Protein AF-S3ZBL4-F1 (afdb_monomer)

Nearest PDB structures (foldseek):
  2r9l-assembly1_A  TM=3.918E-01  e=2.708E-01  Mycobacterium tuberculosis H37Rv
  6tzn-assembly1_A  TM=5.332E-01  e=9.057E+00  Schizosaccharomyces pombe 972h-
  6csx-assembly1_B  TM=4.188E-01  e=4.179E+00  Escherichia coli K-12

Secondary structure (DSSP, 8-state):
-----------SSHHHHHHHHHHHHHHHTT----GGGG-------S----S-------S-----------PPPPPPPP---------S--GGGGS------TTSPPPEEEEE---S-HHHHHHHHHHHHHHTTT-SPPPTT-EEEEETTEEEEEES--HHHHHHHHHHHHHHTTTS-EEEEEEETTEEEEEEEETTEEEEEE-HHHHHTTS-HHHHHHHHTSS-GGG-SS-B-GGGS-HHHHHHHHHHTT--

Sequence (252 aa):
MTATPSNGENGESDRDKAKIDAEFEAMMRGIDIDDSILGSGDEPPTGYAVPGSLRKPTGPNTPGSAGSLTGPTPATPGGSGDDVEVPDDLSTLHDSAPAEDPAAPTPIAIVATPLASAKALAGVVRLALAAEDDRTPFPEGAVTAQAETGAILTGHVDEEEAHTLARLVSLGLQRQGVVMFWRRGDRMIAFRYRAGRNEGETSPALVLGALAGEVEDLLLGVDALEDLEETYDPSSISRLEAVKWIAGGRRK

Radius of gyration: 30.9 Å; Cα contacts (8 Å, |Δi|>4): 314; chains: 1; bounding box: 130×56×72 Å

Mean predicted aligned error: 18.53 Å

Foldseek 3Di:
DDDDDDDDDDDPDPVVVVVVVVVVVVVVVPDPPPPVVVDDPDPPPPDPDDPDDDDDDDDDDDPDDDDDDDDDDDDDDDDDDDPPPDPPDPVCVVVCPDDDPVPWDQKKKKKDDQAQDLLLLLLLLLVLCVVVVVPQDQDPQFKWFAFPRHIMTMGRDDPVNQLSSLLSSQLSVQPTKIKMWMDTRPDIWIFIDHNSDTPDTDDPVVVVVVGGVVVVCPRVVVDDPVNTPPIDHSVPDDNVSSVVSNVVSVPD

Solvent-accessible surface area (backbone atoms only — not comparable to full-atom values): 15679 Å² total; per-residue (Å²): 141,84,84,87,87,90,85,86,82,89,86,86,67,65,71,62,50,58,49,52,53,52,53,52,54,60,61,59,71,74,65,82,72,65,76,74,78,80,70,73,94,73,77,79,80,91,69,86,79,74,93,75,77,79,81,76,88,84,76,89,80,72,85,75,89,76,77,94,74,91,69,86,78,82,81,79,79,90,77,84,89,74,91,76,82,74,73,89,71,65,75,63,70,80,70,60,74,70,80,82,54,92,83,54,57,76,33,35,23,40,30,47,35,80,43,90,36,14,62,32,49,20,15,35,36,34,50,31,46,61,71,51,73,71,72,64,84,75,67,74,81,40,30,13,26,62,49,88,65,18,14,31,41,36,28,68,37,56,74,68,52,36,52,48,53,32,27,36,46,9,47,48,36,54,92,44,70,31,38,30,36,41,32,49,65,93,49,72,47,24,36,35,24,42,51,46,37,80,75,46,78,47,64,48,73,72,52,52,78,74,50,34,67,68,62,54,32,45,71,74,59,77,42,56,83,85,73,55,60,79,64,36,54,28,84,81,54,52,74,70,54,21,53,50,38,43,60,56,68,71,74,120

Structure (mmCIF, N/CA/C/O backbone):
data_AF-S3ZBL4-F1
#
_entry.id   AF-S3ZBL4-F1
#
loop_
_atom_site.group_PDB
_atom_site.id
_atom_site.type_symbol
_atom_site.label_atom_id
_atom_site.label_alt_id
_atom_site.label_comp_id
_atom_site.label_asym_id
_atom_site.label_entity_id
_atom_site.label_seq_id
_atom_site.pdbx_PDB_ins_code
_atom_site.Cartn_x
_atom_site.Cartn_y
_atom_site.Cartn_z
_atom_site.occupancy
_atom_site.B_iso_or_equiv
_atom_site.auth_seq_id
_atom_site.auth_comp_id
_atom_site.auth_asym_id
_atom_site.auth_atom_id
_atom_site.pdbx_PDB_model_num
ATOM 1 N N . MET A 1 1 ? -74.124 17.678 -2.228 1.00 40.91 1 MET A N 1
ATOM 2 C CA . MET A 1 1 ? -73.139 17.006 -1.355 1.00 40.91 1 MET A CA 1
ATOM 3 C C . MET A 1 1 ? -71.773 17.216 -1.990 1.00 40.91 1 MET A C 1
ATOM 5 O O . MET A 1 1 ? -71.671 16.885 -3.158 1.00 40.91 1 MET A O 1
ATOM 9 N N . THR A 1 2 ? -70.710 17.764 -1.408 1.00 35.50 2 THR A N 1
ATOM 10 C CA . THR A 1 2 ? -70.428 18.632 -0.242 1.00 35.50 2 THR A CA 1
ATOM 11 C C . THR A 1 2 ? -68.943 19.037 -0.408 1.00 35.50 2 THR A C 1
ATOM 13 O O . THR A 1 2 ? -68.214 18.356 -1.125 1.00 35.50 2 THR A O 1
ATOM 16 N N . ALA A 1 3 ? -68.504 20.141 0.196 1.00 38.50 3 ALA A N 1
ATOM 17 C CA . ALA A 1 3 ? -67.206 20.783 -0.041 1.00 38.50 3 ALA A CA 1
ATOM 18 C C . ALA A 1 3 ? -66.094 20.397 0.977 1.00 38.50 3 ALA A C 1
ATOM 20 O O . ALA A 1 3 ? -66.405 20.237 2.152 1.00 38.50 3 ALA A O 1
ATOM 21 N N . THR A 1 4 ? -64.832 20.370 0.499 1.00 41.25 4 THR A N 1
ATOM 22 C CA . THR A 1 4 ? -63.534 20.718 1.167 1.00 41.25 4 THR A CA 1
ATOM 23 C C . THR A 1 4 ? -63.004 19.838 2.357 1.00 41.25 4 THR A C 1
ATOM 25 O O . THR A 1 4 ? -63.699 18.913 2.755 1.00 41.25 4 THR A O 1
ATOM 28 N N . PRO A 1 5 ? -61.763 20.040 2.900 1.00 64.69 5 PRO A N 1
ATOM 29 C CA . PRO A 1 5 ? -60.500 19.302 2.632 1.00 64.69 5 PRO A CA 1
ATOM 30 C C . PRO A 1 5 ? -59.780 18.815 3.937 1.00 64.69 5 PRO A C 1
ATOM 32 O O . PRO A 1 5 ? -60.454 18.537 4.921 1.00 64.69 5 PRO A O 1
ATOM 35 N N . SER A 1 6 ? -58.425 18.868 3.969 1.00 40.19 6 SER A N 1
ATOM 36 C CA . SER A 1 6 ? -57.515 18.926 5.149 1.00 40.19 6 SER A CA 1
ATOM 37 C C . SER A 1 6 ? -57.146 17.570 5.770 1.00 40.19 6 SER A C 1
ATOM 39 O O . SER A 1 6 ? -57.967 16.669 5.796 1.00 40.19 6 SER A O 1
ATOM 41 N N . ASN A 1 7 ? -55.982 17.317 6.369 1.00 42.75 7 ASN A N 1
ATOM 42 C CA . ASN A 1 7 ? -54.660 17.939 6.543 1.00 42.75 7 ASN A CA 1
ATOM 43 C C . ASN A 1 7 ? -53.915 16.881 7.395 1.00 42.75 7 ASN A C 1
ATOM 45 O O . ASN A 1 7 ? -54.540 16.269 8.263 1.00 42.75 7 ASN A O 1
ATOM 49 N N . GLY A 1 8 ? -52.637 16.611 7.144 1.00 36.84 8 GLY A N 1
ATOM 50 C CA . GLY A 1 8 ? -51.873 15.599 7.883 1.00 36.84 8 GLY A CA 1
ATOM 51 C C . GLY A 1 8 ? -50.475 16.112 8.164 1.00 36.84 8 GLY A C 1
ATOM 52 O O . GLY A 1 8 ? -49.573 15.916 7.359 1.00 36.84 8 GLY A O 1
ATOM 53 N N . GLU A 1 9 ? -50.357 16.846 9.266 1.00 44.31 9 GLU A N 1
ATOM 54 C CA . GLU A 1 9 ? -49.178 17.575 9.720 1.00 44.31 9 GLU A CA 1
ATOM 55 C C . GLU A 1 9 ? -47.999 16.671 10.110 1.00 44.31 9 GLU A C 1
ATOM 57 O O . GLU A 1 9 ? -48.146 15.657 10.792 1.00 44.31 9 GLU A O 1
ATOM 62 N N . ASN A 1 10 ? -46.812 17.131 9.708 1.00 53.44 10 ASN A N 1
ATOM 63 C CA . ASN A 1 10 ? -45.502 16.744 10.218 1.00 53.44 10 ASN A CA 1
ATOM 64 C C . ASN A 1 10 ? -45.346 17.221 11.671 1.00 53.44 10 ASN A C 1
ATOM 66 O O . ASN A 1 10 ? -45.506 18.411 11.935 1.00 53.44 10 ASN A O 1
ATOM 70 N N . GLY A 1 11 ? -44.989 16.325 12.594 1.00 49.94 11 GLY A N 1
ATOM 71 C CA . GLY A 1 11 ? -44.881 16.652 14.023 1.00 49.94 11 GLY A CA 1
ATOM 72 C C . GLY A 1 11 ? -43.643 16.121 14.751 1.00 49.94 11 GLY A C 1
ATOM 73 O O . GLY A 1 11 ? -43.639 16.146 15.978 1.00 49.94 11 GLY A O 1
ATOM 74 N N . GLU A 1 12 ? -42.609 15.634 14.053 1.00 49.47 12 GLU A N 1
ATOM 75 C CA . GLU A 1 12 ? -41.570 14.810 14.706 1.00 49.47 12 GLU A CA 1
ATOM 76 C C . GLU A 1 12 ? -40.102 15.181 14.403 1.00 49.47 12 GLU A C 1
ATOM 78 O O . GLU A 1 12 ? -39.226 14.363 14.636 1.00 49.47 12 GLU A O 1
ATOM 83 N N . SER A 1 13 ? -39.772 16.401 13.940 1.00 58.88 13 SER A N 1
ATOM 84 C CA . SER A 1 13 ? -38.353 16.781 13.704 1.00 58.88 13 SER A CA 1
ATOM 85 C C . SER A 1 13 ? -37.786 17.927 14.552 1.00 58.88 13 SER A C 1
ATOM 87 O O . SER A 1 13 ? -36.572 18.116 14.560 1.00 58.88 13 SER A O 1
ATOM 89 N N . ASP A 1 14 ? -38.606 18.696 15.274 1.00 58.78 14 ASP A N 1
ATOM 90 C CA . ASP A 1 14 ? -38.115 19.923 15.934 1.00 58.78 14 ASP A CA 1
ATOM 91 C C . ASP A 1 14 ? -37.589 19.712 17.362 1.00 58.78 14 ASP A C 1
ATOM 93 O O . ASP A 1 14 ? -36.702 20.443 17.806 1.00 58.78 14 ASP A O 1
ATOM 97 N N . ARG A 1 15 ? -38.071 18.694 18.092 1.00 56.44 15 ARG A N 1
ATOM 98 C CA . ARG A 1 15 ? -37.595 18.428 19.467 1.00 56.44 15 ARG A CA 1
ATOM 99 C C . ARG A 1 15 ? -36.175 17.872 19.505 1.00 56.44 15 ARG A C 1
ATOM 101 O O . ARG A 1 15 ? -35.420 18.217 20.411 1.00 56.44 15 ARG A O 1
ATOM 108 N N . ASP A 1 16 ? -35.808 17.061 18.520 1.00 63.72 16 ASP A N 1
ATOM 109 C CA . ASP A 1 16 ? -34.488 16.432 18.472 1.00 63.72 16 ASP A CA 1
ATOM 110 C C . ASP A 1 16 ? -33.413 17.419 18.020 1.00 63.72 16 ASP A C 1
ATOM 112 O O . ASP A 1 16 ? -32.312 17.430 18.569 1.00 63.72 16 ASP A O 1
ATOM 116 N N . LYS A 1 17 ? -33.758 18.331 17.103 1.00 65.06 17 LYS A N 1
ATOM 117 C CA . LYS A 1 17 ? -32.852 19.394 16.663 1.00 65.06 17 LYS A CA 1
ATOM 118 C C . LYS A 1 17 ? -32.538 20.378 17.791 1.00 65.06 17 LYS A C 1
ATOM 120 O O . LYS A 1 17 ? -31.373 20.662 18.042 1.00 65.06 17 LYS A O 1
ATOM 125 N N . ALA A 1 18 ? -33.555 20.803 18.545 1.00 68.38 18 ALA A N 1
ATOM 126 C CA . ALA A 1 18 ? -33.363 21.691 19.692 1.00 68.38 18 ALA A CA 1
ATOM 127 C C . ALA A 1 18 ? -32.506 21.056 20.804 1.00 68.38 18 ALA A C 1
ATOM 129 O O . ALA A 1 18 ? -31.775 21.756 21.502 1.00 68.38 18 ALA A O 1
ATOM 130 N N . LYS A 1 19 ? -32.572 19.728 20.964 1.00 73.38 19 LYS A N 1
ATOM 131 C CA . LYS A 1 19 ? -31.746 18.999 21.931 1.00 73.38 19 LYS A CA 1
ATOM 132 C C . LYS A 1 19 ? -30.283 18.895 21.482 1.00 73.38 19 LYS A C 1
ATOM 134 O O . LYS A 1 19 ? -29.394 19.081 22.307 1.00 73.38 19 LYS A O 1
ATOM 139 N N . ILE A 1 20 ? -30.041 18.645 20.194 1.00 68.12 20 ILE A N 1
ATOM 140 C CA . ILE A 1 20 ? -28.688 18.585 19.616 1.00 68.12 20 ILE A CA 1
ATOM 141 C C . ILE A 1 20 ? -28.017 19.964 19.657 1.00 68.12 20 ILE A C 1
ATOM 143 O O . ILE A 1 20 ? -26.855 20.063 20.049 1.00 68.12 20 ILE A O 1
ATOM 147 N N . ASP A 1 21 ? -28.754 21.028 19.330 1.00 73.25 21 ASP A N 1
ATOM 148 C CA . ASP A 1 21 ? -28.229 22.397 19.362 1.00 73.25 21 ASP A CA 1
ATOM 149 C C . ASP A 1 21 ? -27.865 22.822 20.799 1.00 73.25 21 ASP A C 1
ATOM 151 O O . ASP A 1 21 ? -26.802 23.400 21.022 1.00 73.25 21 ASP A O 1
ATOM 155 N N . ALA A 1 22 ? -28.677 22.445 21.797 1.00 74.19 22 ALA A N 1
ATOM 156 C CA . ALA A 1 22 ? -28.386 22.716 23.207 1.00 74.19 22 ALA A CA 1
ATOM 157 C C . ALA A 1 22 ? -27.170 21.930 23.743 1.00 74.19 22 ALA A C 1
ATOM 159 O O . ALA A 1 22 ? -26.398 22.460 24.545 1.00 74.19 22 ALA A O 1
ATOM 160 N N . GLU A 1 23 ? -26.972 20.678 23.308 1.00 72.12 23 GLU A N 1
ATOM 161 C CA . GLU A 1 23 ? -25.790 19.880 23.674 1.00 72.12 23 GLU A CA 1
ATOM 162 C C . GLU A 1 23 ? -24.509 20.427 23.022 1.00 72.12 23 GLU A C 1
ATOM 164 O O . GLU A 1 23 ? -23.464 20.490 23.675 1.00 72.12 23 GLU A O 1
ATOM 169 N N . PHE A 1 24 ? -24.585 20.895 21.772 1.00 63.16 24 PHE A N 1
ATOM 170 C CA . PHE A 1 24 ? -23.454 21.519 21.083 1.00 63.16 24 PHE A CA 1
ATOM 171 C C . PHE A 1 24 ? -23.072 22.872 21.705 1.00 63.16 24 PHE A C 1
ATOM 173 O O . PHE A 1 24 ? -21.890 23.154 21.918 1.00 63.16 24 PHE A O 1
ATOM 180 N N . GLU A 1 25 ? -24.060 23.687 22.083 1.00 70.44 25 GLU A N 1
ATOM 181 C CA . GLU A 1 25 ? -23.836 24.966 22.764 1.00 70.44 25 GLU A CA 1
ATOM 182 C C . GLU A 1 25 ? -23.217 24.773 24.162 1.00 70.44 25 GLU A C 1
ATOM 184 O O . GLU A 1 25 ? -22.316 25.518 24.556 1.00 70.44 25 GLU A O 1
ATOM 189 N N . ALA A 1 26 ? -23.616 23.725 24.893 1.00 71.62 26 ALA A N 1
ATOM 190 C CA . ALA A 1 26 ? -22.994 23.359 26.166 1.00 71.62 26 ALA A CA 1
ATOM 191 C C . ALA A 1 26 ? -21.533 22.897 26.001 1.00 71.62 26 ALA A C 1
ATOM 193 O O . ALA A 1 26 ? -20.703 23.174 26.868 1.00 71.62 26 ALA A O 1
ATOM 194 N N . MET A 1 27 ? -21.204 22.239 24.884 1.00 66.62 27 MET A N 1
ATOM 195 C CA . MET A 1 27 ? -19.846 21.776 24.583 1.00 66.62 27 MET A CA 1
ATOM 196 C C . MET A 1 27 ? -18.894 22.928 24.220 1.00 66.62 27 MET A C 1
ATOM 198 O O . MET A 1 27 ? -17.723 22.896 24.595 1.00 66.62 27 MET A O 1
ATOM 202 N N . MET A 1 28 ? -19.394 23.975 23.556 1.00 69.19 28 MET A N 1
ATOM 203 C CA . MET A 1 28 ? -18.599 25.152 23.164 1.00 69.19 28 MET A CA 1
ATOM 204 C C . MET A 1 28 ? -18.375 26.153 24.308 1.00 69.19 28 MET A C 1
ATOM 206 O O . MET A 1 28 ? -17.462 26.970 24.239 1.00 69.19 28 MET A O 1
ATOM 210 N N . ARG A 1 29 ? -19.158 26.081 25.391 1.00 67.06 29 ARG A N 1
ATOM 211 C CA . ARG A 1 29 ? -19.061 27.010 26.534 1.00 67.06 29 ARG A CA 1
ATOM 212 C C . ARG A 1 29 ? -17.890 26.727 27.488 1.00 67.06 29 ARG A C 1
ATOM 214 O O . ARG A 1 29 ? -17.645 27.522 28.388 1.00 67.06 29 ARG A O 1
ATOM 221 N N . GLY A 1 30 ? -17.199 25.596 27.326 1.00 52.03 30 GLY A N 1
ATOM 222 C CA . GLY A 1 30 ? -16.065 25.184 28.167 1.00 52.03 30 GLY A CA 1
ATOM 223 C C . GLY A 1 30 ? -14.684 25.416 27.549 1.00 52.03 30 GLY A C 1
ATOM 224 O O . GLY A 1 30 ? -13.681 25.077 28.173 1.00 52.03 30 GLY A O 1
ATOM 225 N N . ILE A 1 31 ? -14.623 25.954 26.329 1.00 53.50 31 ILE A N 1
ATOM 226 C CA . ILE A 1 31 ? -13.377 26.233 25.617 1.00 53.50 31 ILE A CA 1
ATOM 227 C C . ILE A 1 31 ? -13.131 27.745 25.703 1.00 53.50 31 ILE A C 1
ATOM 229 O O . ILE A 1 31 ? -13.430 28.492 24.777 1.00 53.50 31 ILE A O 1
ATOM 233 N N . ASP A 1 32 ? -12.614 28.202 26.846 1.00 52.94 32 ASP A N 1
ATOM 234 C CA . ASP A 1 32 ? -11.945 29.506 26.936 1.00 52.94 32 ASP A CA 1
ATOM 235 C C . ASP A 1 32 ? -10.604 29.364 26.195 1.00 52.94 32 ASP A C 1
ATOM 237 O O . ASP A 1 32 ? -9.583 28.981 26.771 1.00 52.94 32 ASP A O 1
ATOM 241 N N . ILE A 1 33 ? -10.617 29.570 24.874 1.00 53.97 33 ILE A N 1
ATOM 242 C CA . ILE A 1 33 ? -9.378 29.835 24.140 1.00 53.97 33 ILE A CA 1
ATOM 243 C C . ILE A 1 33 ? -9.029 31.283 24.441 1.00 53.97 33 ILE A C 1
ATOM 245 O O . ILE A 1 33 ? -9.692 32.210 23.983 1.00 53.97 33 ILE A O 1
ATOM 249 N N . ASP A 1 34 ? -8.000 31.444 25.264 1.00 46.09 34 ASP A N 1
ATOM 250 C CA . ASP A 1 34 ? -7.393 32.725 25.576 1.00 46.09 34 ASP A CA 1
ATOM 251 C C . ASP A 1 34 ? -6.941 33.392 24.263 1.00 46.09 34 ASP A C 1
ATOM 253 O O . ASP A 1 34 ? -6.016 32.931 23.586 1.00 46.09 34 ASP A O 1
ATOM 257 N N . ASP A 1 35 ? -7.630 34.469 23.883 1.00 52.25 35 ASP A N 1
ATOM 258 C CA . ASP A 1 35 ? -7.412 35.223 22.638 1.00 52.25 35 ASP A CA 1
ATOM 259 C C . ASP A 1 35 ? -6.027 35.917 22.614 1.00 52.25 35 ASP A C 1
ATOM 261 O O . ASP A 1 35 ? -5.608 36.507 21.620 1.00 52.25 35 ASP A O 1
ATOM 265 N N . SER A 1 36 ? -5.262 35.807 23.708 1.00 50.06 36 SER A N 1
ATOM 266 C CA . SER A 1 36 ? -3.861 36.222 23.795 1.00 50.06 36 SER A CA 1
ATOM 267 C C . SER A 1 36 ? -2.877 35.292 23.069 1.00 50.06 36 SER A C 1
ATOM 269 O O . SER A 1 36 ? -1.741 35.697 22.821 1.00 50.06 36 SER A O 1
ATOM 271 N N . ILE A 1 37 ? -3.286 34.082 22.664 1.00 52.59 37 ILE A N 1
ATOM 272 C CA . ILE A 1 37 ? -2.410 33.124 21.955 1.00 52.59 37 ILE A CA 1
ATOM 273 C C . ILE A 1 37 ? -2.345 33.416 20.440 1.00 52.59 37 ILE A C 1
ATOM 275 O O . ILE A 1 37 ? -1.432 32.961 19.753 1.00 52.59 37 ILE A O 1
ATOM 279 N N . LEU A 1 38 ? -3.264 34.228 19.902 1.00 54.53 38 LEU A N 1
ATOM 280 C CA . LEU A 1 38 ? -3.314 34.577 18.473 1.00 54.53 38 LEU A CA 1
ATOM 281 C C . LEU A 1 38 ? -2.596 35.897 18.126 1.00 54.53 38 LEU A C 1
ATOM 283 O O . LEU A 1 38 ? -2.657 36.357 16.986 1.00 54.53 38 LEU A O 1
ATOM 287 N N . GLY A 1 39 ? -1.878 36.496 19.082 1.00 48.25 39 GLY A N 1
ATOM 288 C CA . GLY A 1 39 ? -1.216 37.791 18.929 1.00 48.25 39 GLY A CA 1
ATOM 289 C C . GLY A 1 39 ? 0.301 37.749 19.094 1.00 48.25 39 GLY A C 1
ATOM 290 O O . GLY A 1 39 ? 0.813 38.204 20.109 1.00 48.25 39 GLY A O 1
ATOM 291 N N . SER A 1 40 ? 1.034 37.251 18.097 1.00 45.53 40 SER A N 1
ATOM 292 C CA . SER A 1 40 ? 2.358 37.766 17.685 1.00 45.53 40 SER A CA 1
ATOM 293 C C . SER A 1 40 ? 2.877 36.939 16.510 1.00 45.53 40 SER A C 1
ATOM 295 O O . SER A 1 40 ? 3.219 35.769 16.647 1.00 45.53 40 SER A O 1
ATOM 297 N N . GLY A 1 41 ? 2.920 37.557 15.330 1.00 53.31 41 GLY A N 1
ATOM 298 C CA . GLY A 1 41 ? 3.666 37.030 14.195 1.00 53.31 41 GLY A CA 1
ATOM 299 C C . GLY A 1 41 ? 5.157 37.162 14.468 1.00 53.31 41 GLY A C 1
ATOM 300 O O . GLY A 1 41 ? 5.764 38.136 14.035 1.00 53.31 41 GLY A O 1
ATOM 301 N N . ASP A 1 42 ? 5.717 36.202 15.199 1.00 45.47 42 ASP A N 1
ATOM 302 C CA . ASP A 1 42 ? 7.154 35.972 15.204 1.00 45.47 42 ASP A CA 1
ATOM 303 C C . ASP A 1 42 ? 7.474 35.012 14.054 1.00 45.47 42 ASP A C 1
ATOM 305 O O . ASP A 1 42 ? 6.998 33.876 13.979 1.00 45.47 42 ASP A O 1
ATOM 309 N N . GLU A 1 43 ? 8.230 35.540 13.101 1.00 53.69 43 GLU A N 1
ATOM 310 C CA . GLU A 1 43 ? 8.820 34.817 11.985 1.00 53.69 43 GLU A CA 1
ATOM 311 C C . GLU A 1 43 ? 9.579 33.588 12.522 1.00 53.69 43 GLU A C 1
ATOM 313 O O . GLU A 1 43 ? 10.337 33.711 13.490 1.00 53.69 43 GLU A O 1
ATOM 318 N N . PRO A 1 44 ? 9.389 32.379 11.959 1.00 49.81 44 PRO A N 1
ATOM 319 C CA . PRO A 1 44 ? 10.088 31.209 12.464 1.00 49.81 44 PRO A CA 1
ATOM 320 C C . PRO A 1 44 ? 11.602 31.420 12.305 1.00 49.81 44 PRO A C 1
ATOM 322 O O . PRO A 1 44 ? 12.047 31.809 11.221 1.00 49.81 44 PRO A O 1
ATOM 325 N N . PRO A 1 45 ? 12.427 31.141 13.332 1.00 44.41 45 PRO A N 1
ATOM 326 C CA . PRO A 1 45 ? 13.868 31.282 13.210 1.00 44.41 45 PRO A CA 1
ATOM 327 C C . PRO A 1 45 ? 14.383 30.356 12.104 1.00 44.41 45 PRO A C 1
ATOM 329 O O . PRO A 1 45 ? 14.361 29.128 12.216 1.00 44.41 45 PRO A O 1
ATOM 332 N N . THR A 1 46 ? 14.885 30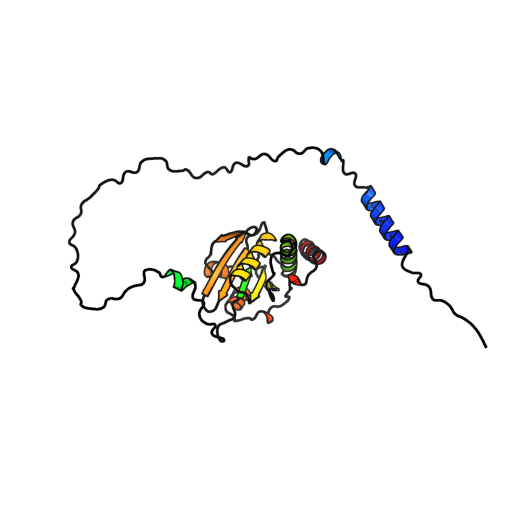.952 11.024 1.00 55.97 46 THR A N 1
ATOM 333 C CA . THR A 1 46 ? 15.670 30.263 10.001 1.00 55.97 46 THR A CA 1
ATOM 334 C C . THR A 1 46 ? 16.969 29.782 10.641 1.00 55.97 46 THR A C 1
ATOM 336 O O . THR A 1 46 ? 17.938 30.536 10.740 1.00 55.97 46 THR A O 1
ATOM 339 N N . GLY A 1 47 ? 16.997 28.551 11.153 1.00 42.97 47 GLY A N 1
ATOM 340 C CA . GLY A 1 47 ? 18.169 28.122 11.911 1.00 42.97 47 GLY A CA 1
ATOM 341 C C . GLY A 1 47 ? 18.141 26.727 12.514 1.00 42.97 47 GLY A C 1
ATOM 342 O O . GLY A 1 47 ? 18.663 26.553 13.609 1.00 42.97 47 GLY A O 1
ATOM 343 N N . TYR A 1 48 ? 17.610 25.713 11.826 1.00 41.25 48 TYR A N 1
ATOM 344 C CA . TYR A 1 48 ? 18.009 24.337 12.143 1.00 41.25 48 TYR A CA 1
ATOM 345 C C . TYR A 1 48 ? 19.320 24.019 11.422 1.00 41.25 48 TYR A C 1
ATOM 347 O O . TYR A 1 48 ? 19.346 23.579 10.274 1.00 41.25 48 TYR A O 1
ATOM 355 N N . ALA A 1 49 ? 20.429 24.282 12.112 1.00 39.38 49 ALA A N 1
ATOM 356 C CA . ALA A 1 49 ? 21.744 23.810 11.715 1.00 39.38 49 ALA A CA 1
ATOM 357 C C . ALA A 1 49 ? 21.794 22.280 11.845 1.00 39.38 49 ALA A C 1
ATOM 359 O O . ALA A 1 49 ? 21.700 21.731 12.941 1.00 39.38 49 ALA A O 1
ATOM 360 N N . VAL A 1 50 ? 21.963 21.596 10.715 1.00 44.69 50 VAL A N 1
ATOM 361 C CA . VAL A 1 50 ? 22.324 20.177 10.661 1.00 44.69 50 VAL A CA 1
ATOM 362 C C . VAL A 1 50 ? 23.800 20.055 11.065 1.00 44.69 50 VAL A C 1
ATOM 364 O O . VAL A 1 50 ? 24.658 20.606 10.369 1.00 44.69 50 VAL A O 1
ATOM 367 N N . PRO A 1 51 ? 24.161 19.346 12.150 1.00 40.81 51 PRO A N 1
ATOM 368 C CA . PRO A 1 51 ? 25.556 19.038 12.421 1.00 40.81 51 PRO A CA 1
ATOM 369 C C . PRO A 1 51 ? 25.980 17.890 11.500 1.00 40.81 51 PRO A C 1
ATOM 371 O O . PRO A 1 51 ? 25.747 16.720 11.788 1.00 40.81 51 PRO A O 1
ATOM 374 N N . GLY A 1 52 ? 26.578 18.234 10.359 1.00 42.00 52 GLY A N 1
ATOM 375 C CA . GLY A 1 52 ? 27.099 17.236 9.425 1.00 42.00 52 GLY A CA 1
ATOM 376 C C . GLY A 1 52 ? 27.338 17.746 8.010 1.00 42.00 52 GLY A C 1
ATOM 377 O O . GLY A 1 52 ? 26.999 17.052 7.058 1.00 42.00 52 GLY A O 1
ATOM 378 N N . SER A 1 53 ? 27.900 18.946 7.839 1.00 39.69 53 SER A N 1
ATOM 379 C CA . SER A 1 53 ? 28.344 19.373 6.509 1.00 39.69 53 SER A CA 1
ATOM 380 C C . SER A 1 53 ? 29.485 18.488 6.022 1.00 39.69 53 SER A C 1
ATOM 382 O O . SER A 1 53 ? 30.545 18.403 6.651 1.00 39.69 53 SER A O 1
ATOM 384 N N . LEU A 1 54 ? 29.256 17.881 4.854 1.00 44.91 54 LEU A N 1
ATOM 385 C CA . LEU A 1 54 ? 30.288 17.377 3.964 1.00 44.91 54 LEU A CA 1
ATOM 386 C C . LEU A 1 54 ? 31.448 18.374 3.914 1.00 44.91 54 LEU A C 1
ATOM 388 O O . LEU A 1 54 ? 31.289 19.542 3.550 1.00 44.91 54 LEU A O 1
ATOM 392 N N . ARG A 1 55 ? 32.640 17.889 4.249 1.00 41.41 55 ARG A N 1
ATOM 393 C CA . ARG A 1 55 ? 33.875 18.594 3.934 1.00 41.41 55 ARG A CA 1
ATOM 394 C C . ARG A 1 55 ? 33.981 18.696 2.415 1.00 41.41 55 ARG A C 1
ATOM 396 O O . ARG A 1 55 ? 34.095 17.683 1.733 1.00 41.41 55 ARG A O 1
ATOM 403 N N . LYS A 1 56 ? 33.995 19.922 1.900 1.00 44.81 56 LYS A N 1
ATOM 404 C CA . LYS A 1 56 ? 34.544 20.234 0.579 1.00 44.81 56 LYS A CA 1
ATOM 405 C C . LYS A 1 56 ? 36.059 19.992 0.653 1.00 44.81 56 LYS A C 1
ATOM 407 O O . LYS A 1 56 ? 36.704 20.632 1.487 1.00 44.81 56 LYS A O 1
ATOM 412 N N . PRO A 1 57 ? 36.661 19.093 -0.142 1.00 44.47 57 PRO A N 1
ATOM 413 C CA . PRO A 1 57 ? 38.111 19.011 -0.198 1.00 44.47 57 PRO A CA 1
ATOM 414 C C . PRO A 1 57 ? 38.649 20.222 -0.974 1.00 44.47 57 PRO A C 1
ATOM 416 O O . PRO A 1 57 ? 38.586 20.291 -2.196 1.00 44.47 57 PRO A O 1
ATOM 419 N N . THR A 1 58 ? 39.157 21.207 -0.237 1.00 36.38 58 THR A N 1
ATOM 420 C CA . THR A 1 58 ? 40.093 22.231 -0.720 1.00 36.38 58 THR A CA 1
ATOM 421 C C . THR A 1 58 ? 41.517 21.753 -0.440 1.00 36.38 58 THR A C 1
ATOM 423 O O . THR A 1 58 ? 41.915 21.691 0.720 1.00 36.38 58 THR A O 1
ATOM 426 N N . GLY A 1 59 ? 42.286 21.421 -1.481 1.00 39.09 59 GLY A N 1
ATOM 427 C CA . GLY A 1 59 ? 43.723 21.129 -1.377 1.00 39.09 59 GLY A CA 1
ATOM 428 C C . GLY A 1 59 ? 44.279 20.382 -2.599 1.00 39.09 59 GLY A C 1
ATOM 429 O O . GLY A 1 59 ? 43.536 19.616 -3.206 1.00 39.09 59 GLY A O 1
ATOM 430 N N . PRO A 1 60 ? 45.539 20.628 -3.009 1.00 45.25 60 PRO A N 1
ATOM 431 C CA . PRO A 1 60 ? 45.971 20.502 -4.396 1.00 45.25 60 PRO A CA 1
ATOM 432 C C . PRO A 1 60 ? 46.466 19.089 -4.713 1.00 45.25 60 PRO A C 1
ATOM 434 O O . PRO A 1 60 ? 47.583 18.726 -4.359 1.00 45.25 60 PRO A O 1
ATOM 437 N N . ASN A 1 61 ? 45.672 18.313 -5.444 1.00 41.12 61 ASN A N 1
ATOM 438 C CA . ASN A 1 61 ? 46.180 17.121 -6.115 1.00 41.12 61 ASN A CA 1
ATOM 439 C C . ASN A 1 61 ? 46.515 17.472 -7.562 1.00 41.12 61 ASN A C 1
ATOM 441 O O . ASN A 1 61 ? 45.723 17.297 -8.485 1.00 41.12 61 ASN A O 1
ATOM 445 N N . THR A 1 62 ? 47.727 17.992 -7.728 1.00 45.28 62 THR A N 1
ATOM 446 C CA . THR A 1 62 ? 48.514 17.852 -8.951 1.00 45.28 62 THR A CA 1
ATOM 447 C C . THR A 1 62 ? 48.533 16.370 -9.342 1.00 45.28 62 THR A C 1
ATOM 449 O O . THR A 1 62 ? 48.915 15.549 -8.503 1.00 45.28 62 THR A O 1
ATOM 452 N N . PRO A 1 63 ? 48.168 15.980 -10.575 1.00 47.41 63 PRO A N 1
ATOM 453 C CA . PRO A 1 63 ? 48.457 14.638 -11.053 1.00 47.41 63 PRO A CA 1
ATOM 454 C C . PRO A 1 63 ? 49.976 14.458 -11.082 1.00 47.41 63 PRO A C 1
ATOM 456 O O . PRO A 1 63 ? 50.686 15.105 -11.854 1.00 47.41 63 PRO A O 1
ATOM 4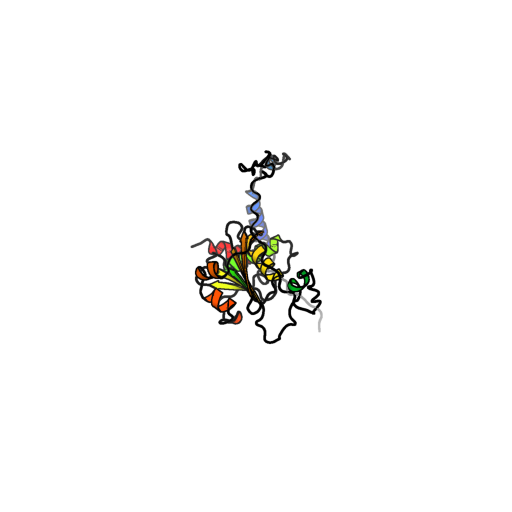59 N N . GLY A 1 64 ? 50.479 13.623 -10.176 1.00 35.31 64 GLY A N 1
ATOM 460 C CA . GLY A 1 64 ? 51.868 13.207 -10.154 1.00 35.31 64 GLY A CA 1
ATOM 461 C C . GLY A 1 64 ? 52.196 12.437 -11.427 1.00 35.31 64 GLY A C 1
ATOM 462 O O . GLY A 1 64 ? 51.571 11.427 -11.736 1.00 35.31 64 GLY A O 1
ATOM 463 N N . SER A 1 65 ? 53.203 12.922 -12.146 1.00 45.78 65 SER A N 1
ATOM 464 C CA . SER A 1 65 ? 53.972 12.117 -13.085 1.00 45.78 65 SER A CA 1
ATOM 465 C C . SER A 1 65 ? 54.663 10.994 -12.309 1.00 45.78 65 SER A C 1
ATOM 467 O O . SER A 1 65 ? 55.475 11.263 -11.423 1.00 45.78 65 SER A O 1
ATOM 469 N N . ALA A 1 66 ? 54.340 9.745 -12.637 1.00 38.59 66 ALA A N 1
ATOM 470 C CA . ALA A 1 66 ? 55.147 8.588 -12.288 1.00 38.59 66 ALA A CA 1
ATOM 471 C C . ALA A 1 66 ? 54.967 7.491 -13.346 1.00 38.59 66 ALA A C 1
ATOM 473 O O . ALA A 1 66 ? 53.882 6.946 -13.512 1.00 38.59 66 ALA A O 1
ATOM 474 N N . GLY A 1 67 ? 56.073 7.149 -14.010 1.00 34.88 67 GLY A N 1
ATOM 475 C CA . GLY A 1 67 ? 56.301 5.804 -14.536 1.00 34.88 67 GLY A CA 1
ATOM 476 C C . GLY A 1 67 ? 55.891 5.556 -15.982 1.00 34.88 67 GLY A C 1
ATOM 477 O O . GLY A 1 67 ? 54.866 4.944 -16.250 1.00 34.88 67 GLY A O 1
ATOM 478 N N . SER A 1 68 ? 56.777 5.919 -16.910 1.00 45.56 68 SER A N 1
ATOM 479 C CA . SER A 1 68 ? 56.874 5.235 -18.200 1.00 45.56 68 SER A CA 1
ATOM 480 C C . SER A 1 68 ? 57.189 3.754 -17.955 1.00 45.56 68 SER A C 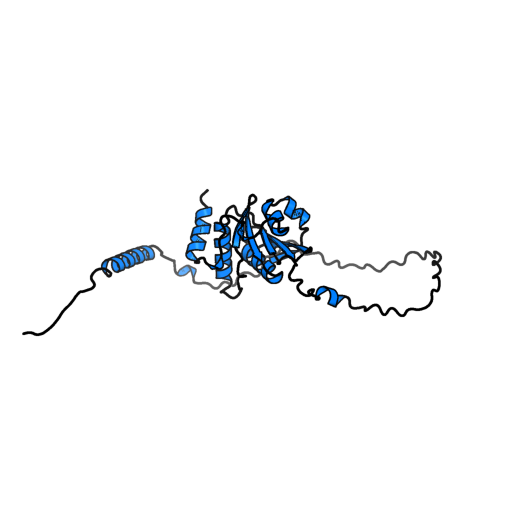1
ATOM 482 O O . SER A 1 68 ? 58.265 3.423 -17.457 1.00 45.56 68 SER A O 1
ATOM 484 N N . LEU A 1 69 ? 56.243 2.876 -18.281 1.00 45.09 69 LEU A N 1
ATOM 485 C CA . LEU A 1 69 ? 56.453 1.440 -18.441 1.00 45.09 69 LEU A CA 1
ATOM 486 C C . LEU A 1 69 ? 56.006 1.078 -19.857 1.00 45.09 69 LEU A C 1
ATOM 488 O O . LEU A 1 69 ? 54.837 0.812 -20.122 1.00 45.09 69 LEU A O 1
ATOM 492 N N . THR A 1 70 ? 56.957 1.119 -20.783 1.00 48.47 70 THR A N 1
ATOM 493 C CA . THR A 1 70 ? 56.815 0.605 -22.141 1.00 48.47 70 THR A CA 1
ATOM 494 C C . THR A 1 70 ? 56.780 -0.923 -22.103 1.00 48.47 70 THR A C 1
ATOM 496 O O . THR A 1 70 ? 57.814 -1.586 -22.094 1.00 48.47 70 THR A O 1
ATOM 499 N N . GLY A 1 71 ? 55.574 -1.488 -22.073 1.00 41.19 71 GLY A N 1
ATOM 500 C CA . GLY A 1 71 ? 55.308 -2.873 -22.467 1.00 41.19 71 GLY A CA 1
ATOM 501 C C . GLY A 1 71 ? 54.834 -2.923 -23.927 1.00 41.19 71 GLY A C 1
ATOM 502 O O . GLY A 1 71 ? 54.173 -1.981 -24.369 1.00 41.19 71 GLY A O 1
ATOM 503 N N . PRO A 1 72 ? 55.181 -3.964 -24.706 1.00 51.62 72 PRO A N 1
ATOM 504 C CA . PRO A 1 72 ? 54.839 -4.033 -26.122 1.00 51.62 72 PRO A CA 1
ATOM 505 C C . PRO A 1 72 ? 53.328 -4.190 -26.333 1.00 51.62 72 PRO A C 1
ATOM 507 O O . PRO A 1 72 ? 52.697 -5.101 -25.799 1.00 51.62 72 PRO A O 1
ATOM 510 N N . THR A 1 73 ? 52.775 -3.299 -27.153 1.00 47.16 73 THR A N 1
ATOM 511 C CA . THR A 1 73 ? 51.422 -3.349 -27.711 1.00 47.16 73 THR A CA 1
ATOM 512 C C . THR A 1 73 ? 51.172 -4.698 -28.403 1.00 47.16 73 THR A C 1
ATOM 514 O O . THR A 1 73 ? 51.970 -5.076 -29.267 1.00 47.16 73 THR A O 1
ATOM 517 N N . PRO A 1 74 ? 50.086 -5.430 -28.092 1.00 48.91 74 PRO A N 1
ATOM 518 C CA . PRO A 1 74 ? 49.690 -6.579 -28.894 1.00 48.91 74 PRO A CA 1
ATOM 519 C C . PRO A 1 74 ? 49.238 -6.097 -30.278 1.00 48.91 74 PRO A C 1
ATOM 521 O O . PRO A 1 74 ? 48.429 -5.180 -30.403 1.00 48.91 74 PRO A O 1
ATOM 524 N N . ALA A 1 75 ? 49.808 -6.698 -31.321 1.00 43.03 75 ALA A N 1
ATOM 525 C CA . ALA A 1 75 ? 49.501 -6.386 -32.708 1.00 43.03 75 ALA A CA 1
ATOM 526 C C . ALA A 1 75 ? 48.036 -6.717 -33.041 1.00 43.03 75 ALA A C 1
ATOM 528 O O . ALA A 1 75 ? 47.592 -7.852 -32.868 1.00 43.03 75 ALA A O 1
ATOM 529 N N . THR A 1 76 ? 47.317 -5.725 -33.562 1.00 48.53 76 THR A N 1
ATOM 530 C CA . THR A 1 76 ? 46.008 -5.867 -34.205 1.00 48.53 76 THR A CA 1
ATOM 531 C C . THR A 1 76 ? 46.128 -6.773 -35.437 1.00 48.53 76 THR A C 1
ATOM 533 O O . THR A 1 76 ? 46.896 -6.438 -36.344 1.00 48.53 76 THR A O 1
ATOM 536 N N . PRO A 1 77 ? 45.382 -7.888 -35.543 1.00 47.72 77 PRO A N 1
ATOM 537 C CA . PRO A 1 77 ? 45.221 -8.565 -36.818 1.00 47.72 77 PRO A CA 1
ATOM 538 C C . PRO A 1 77 ? 44.244 -7.757 -37.675 1.00 47.72 77 PRO A C 1
ATOM 540 O O . PRO A 1 77 ? 43.099 -7.531 -37.288 1.00 47.72 77 PRO A O 1
ATOM 543 N N . GLY A 1 78 ? 44.707 -7.313 -38.843 1.00 45.53 78 GLY A N 1
ATOM 544 C CA . GLY A 1 78 ? 43.838 -6.767 -39.878 1.00 45.53 78 GLY A CA 1
ATOM 545 C C . GLY A 1 78 ? 42.852 -7.832 -40.357 1.00 45.53 78 GLY A C 1
ATOM 546 O O . GLY A 1 78 ? 43.262 -8.900 -40.810 1.00 45.53 78 GLY A O 1
ATOM 547 N N . GLY A 1 79 ? 41.564 -7.521 -40.256 1.00 38.50 79 GLY A N 1
ATOM 548 C CA . GLY A 1 79 ? 40.455 -8.290 -40.807 1.00 38.50 79 GLY A CA 1
ATOM 549 C C . GLY A 1 79 ? 39.520 -7.332 -41.534 1.00 38.50 79 GLY A C 1
ATOM 550 O O . GLY A 1 79 ? 39.126 -6.306 -40.991 1.00 38.50 79 GLY A O 1
ATOM 551 N N . SER A 1 80 ? 39.272 -7.625 -42.800 1.00 47.50 80 SER A N 1
ATOM 552 C CA . SER A 1 80 ? 38.546 -6.803 -43.760 1.00 47.50 80 SER A CA 1
ATOM 553 C C . SER A 1 80 ? 37.043 -6.730 -43.474 1.00 47.50 80 SER A C 1
ATOM 555 O O . SER A 1 80 ? 36.443 -7.755 -43.181 1.00 47.50 80 SER A O 1
ATOM 557 N N . GLY A 1 81 ? 36.462 -5.546 -43.696 1.00 51.22 81 GLY A N 1
ATOM 558 C CA . GLY A 1 81 ? 35.102 -5.360 -44.212 1.00 51.22 81 GLY A CA 1
ATOM 559 C C . GLY A 1 81 ? 33.942 -5.770 -43.308 1.00 51.22 81 GLY A C 1
ATOM 560 O O . GLY A 1 81 ? 33.405 -6.856 -43.473 1.00 51.22 81 GLY A O 1
ATOM 561 N N . ASP A 1 82 ? 33.503 -4.856 -42.450 1.00 50.41 82 ASP A N 1
ATOM 562 C CA . ASP A 1 82 ? 32.124 -4.353 -42.483 1.00 50.41 82 ASP A CA 1
ATOM 563 C C . ASP A 1 82 ? 32.081 -3.069 -41.649 1.00 50.41 82 ASP A C 1
ATOM 565 O O . ASP A 1 82 ? 32.545 -3.042 -40.507 1.00 50.41 82 ASP A O 1
ATOM 569 N N . ASP A 1 83 ? 31.596 -1.986 -42.247 1.00 54.75 83 ASP A N 1
ATOM 570 C CA . ASP A 1 83 ? 31.375 -0.708 -41.571 1.00 54.75 83 ASP A CA 1
ATOM 571 C C . ASP A 1 83 ? 30.112 -0.874 -40.711 1.00 54.75 83 ASP A C 1
ATOM 573 O O . ASP A 1 83 ? 28.996 -0.554 -41.118 1.00 54.75 83 ASP A O 1
ATOM 577 N N . VAL A 1 84 ? 30.265 -1.510 -39.547 1.00 57.78 84 VAL A N 1
ATOM 578 C CA . VAL A 1 84 ? 29.205 -1.576 -38.539 1.00 57.78 84 VAL A CA 1
ATOM 579 C C . VAL A 1 84 ? 29.191 -0.226 -37.838 1.00 57.78 84 VAL A C 1
ATOM 581 O O . VAL A 1 84 ? 29.930 0.003 -36.880 1.00 57.78 84 VAL A O 1
ATOM 584 N N . GLU A 1 85 ? 28.366 0.683 -38.349 1.00 60.69 85 GLU A N 1
ATOM 585 C CA . GLU A 1 85 ? 28.026 1.936 -37.685 1.00 60.69 85 GLU A CA 1
ATOM 586 C C . GLU A 1 85 ? 27.267 1.586 -36.395 1.00 60.69 85 GLU A C 1
ATOM 588 O O . GLU A 1 85 ? 26.067 1.315 -36.405 1.00 60.69 85 GLU A O 1
ATOM 593 N N . VAL A 1 86 ? 27.999 1.484 -35.282 1.00 65.50 86 VAL A N 1
ATOM 594 C CA . VAL A 1 86 ? 27.414 1.331 -33.948 1.00 65.50 86 VAL A CA 1
ATOM 595 C C . VAL A 1 86 ? 26.773 2.674 -33.600 1.00 65.50 86 VAL A C 1
ATOM 597 O O . VAL A 1 86 ? 27.503 3.659 -33.484 1.00 65.50 86 VAL A O 1
ATOM 600 N N . PRO A 1 87 ? 25.442 2.763 -33.445 1.00 62.38 87 PRO A N 1
ATOM 601 C CA . PRO A 1 87 ? 24.819 4.001 -33.011 1.00 62.38 87 PRO A CA 1
ATOM 602 C C . PRO A 1 87 ? 25.305 4.303 -31.591 1.00 62.38 87 PRO A C 1
ATOM 604 O O . PRO A 1 87 ? 25.059 3.521 -30.674 1.00 62.38 87 PRO A O 1
ATOM 607 N N . ASP A 1 88 ? 25.983 5.437 -31.406 1.00 63.72 88 ASP A N 1
ATOM 608 C CA . ASP A 1 88 ? 26.447 5.914 -30.091 1.00 63.72 88 ASP A CA 1
ATOM 609 C C . ASP A 1 88 ? 25.283 6.219 -29.123 1.00 63.72 88 ASP A C 1
ATOM 611 O O . ASP A 1 88 ? 25.499 6.453 -27.933 1.00 63.72 88 ASP A O 1
ATOM 615 N N . ASP A 1 89 ? 24.038 6.206 -29.608 1.00 58.44 89 ASP A N 1
ATOM 616 C CA . ASP A 1 89 ? 22.850 6.532 -28.829 1.00 58.44 89 ASP A CA 1
ATOM 617 C C . ASP A 1 89 ? 22.001 5.291 -28.508 1.00 58.44 89 ASP A C 1
ATOM 619 O O . ASP A 1 89 ? 21.043 4.943 -29.200 1.00 58.44 89 ASP A O 1
ATOM 623 N N . LEU A 1 90 ? 22.357 4.623 -27.409 1.00 57.31 90 LEU A N 1
ATOM 624 C CA . LEU A 1 90 ? 21.556 3.557 -26.794 1.00 57.31 90 LEU A CA 1
ATOM 625 C C . LEU A 1 90 ? 20.434 4.103 -25.885 1.00 57.31 90 LEU A C 1
ATOM 627 O O . LEU A 1 90 ? 19.738 3.318 -25.242 1.00 57.31 90 LEU A O 1
ATOM 631 N N . SER A 1 91 ? 20.221 5.423 -25.816 1.00 59.62 91 SER A N 1
ATOM 632 C CA . SER A 1 91 ? 19.225 6.029 -24.912 1.00 59.62 91 SER A CA 1
ATOM 633 C C . SER A 1 91 ? 17.781 5.677 -25.290 1.00 59.62 91 SER A C 1
ATOM 635 O O . SER A 1 91 ? 16.893 5.729 -24.445 1.00 59.62 91 SER A O 1
ATOM 637 N N . THR A 1 92 ? 17.540 5.267 -26.537 1.00 53.06 92 THR A N 1
ATOM 638 C CA . THR A 1 92 ? 16.212 4.886 -27.057 1.00 53.06 92 THR A CA 1
ATOM 639 C C . THR A 1 92 ? 15.789 3.452 -26.700 1.00 53.06 92 THR A C 1
ATOM 641 O O . THR A 1 92 ? 14.607 3.112 -26.791 1.00 53.06 92 THR A O 1
ATOM 644 N N . LEU A 1 93 ? 16.715 2.609 -26.222 1.00 55.53 93 LEU A N 1
ATOM 645 C CA . LEU A 1 93 ? 16.412 1.246 -25.754 1.00 55.53 93 LEU A CA 1
ATOM 646 C C . LEU A 1 93 ? 15.706 1.219 -24.393 1.00 55.53 93 LEU A C 1
ATOM 648 O O . LEU A 1 93 ? 15.091 0.213 -24.050 1.00 55.53 93 LEU A O 1
ATOM 652 N N . HIS A 1 94 ? 15.766 2.311 -23.628 1.00 53.22 94 HIS A N 1
ATOM 653 C CA . HIS A 1 94 ? 15.053 2.427 -22.355 1.00 53.22 94 HIS A CA 1
ATOM 654 C C . HIS A 1 94 ? 13.595 2.882 -22.503 1.00 53.22 94 HIS A C 1
ATOM 656 O O . HIS A 1 94 ? 12.841 2.752 -21.543 1.00 53.22 94 HIS A O 1
ATOM 662 N N . ASP A 1 95 ? 13.196 3.357 -23.688 1.00 49.78 95 ASP A N 1
ATOM 663 C CA . ASP A 1 95 ? 11.859 3.917 -23.955 1.00 49.78 95 ASP A CA 1
ATOM 664 C C . ASP A 1 95 ? 11.043 3.082 -24.961 1.00 49.78 95 ASP A C 1
ATOM 666 O O . ASP A 1 95 ? 9.914 3.401 -25.328 1.00 49.78 95 ASP A O 1
ATOM 670 N N . SER A 1 96 ? 11.599 1.957 -25.416 1.00 47.25 96 SER A N 1
ATOM 671 C CA . SER A 1 96 ? 10.858 1.001 -26.233 1.00 47.25 96 SER A CA 1
ATOM 672 C C . SER A 1 96 ? 9.981 0.149 -25.320 1.00 47.25 96 SER A C 1
ATOM 674 O O . SER A 1 96 ? 10.365 -0.956 -24.941 1.00 47.25 96 SER A O 1
ATOM 676 N N . ALA A 1 97 ? 8.800 0.653 -24.951 1.00 51.97 97 ALA A N 1
ATOM 677 C CA . ALA A 1 97 ? 7.735 -0.212 -24.460 1.00 51.97 97 ALA A CA 1
ATOM 678 C C . ALA A 1 97 ? 7.497 -1.291 -25.536 1.00 51.97 97 ALA A C 1
ATOM 680 O O . ALA A 1 97 ? 7.095 -0.945 -26.652 1.00 51.97 97 ALA A O 1
ATOM 681 N N . PRO A 1 98 ? 7.803 -2.577 -25.275 1.00 50.69 98 PRO A N 1
ATOM 682 C CA . PRO A 1 98 ? 7.528 -3.617 -26.250 1.00 50.69 98 PRO A CA 1
ATOM 683 C C . PRO A 1 98 ? 6.023 -3.615 -26.508 1.00 50.69 98 PRO A C 1
ATOM 685 O O . PRO A 1 98 ? 5.241 -3.432 -25.570 1.00 50.69 98 PRO A O 1
ATOM 688 N N . ALA A 1 99 ? 5.637 -3.774 -27.779 1.00 50.91 99 ALA A N 1
ATOM 689 C CA . ALA A 1 99 ? 4.248 -3.979 -28.167 1.00 50.91 99 ALA A CA 1
ATOM 690 C C . ALA A 1 99 ? 3.614 -4.974 -27.187 1.00 50.91 99 ALA A C 1
ATOM 692 O O . ALA A 1 99 ? 4.199 -6.033 -26.954 1.00 50.91 99 ALA A O 1
ATOM 693 N N . GLU A 1 100 ? 2.495 -4.587 -26.569 1.00 55.41 100 GLU A N 1
ATOM 694 C CA . GLU A 1 100 ? 1.797 -5.407 -25.583 1.00 55.41 100 GLU A CA 1
ATOM 695 C C . GLU A 1 100 ? 1.491 -6.766 -26.208 1.00 55.41 100 GLU A C 1
ATOM 697 O O . GLU A 1 100 ? 0.601 -6.897 -27.049 1.00 55.41 100 GLU A O 1
ATOM 702 N N . ASP A 1 101 ? 2.274 -7.778 -25.838 1.00 59.38 101 ASP A N 1
ATOM 703 C CA . ASP A 1 101 ? 1.885 -9.158 -26.050 1.00 59.38 101 ASP A CA 1
ATOM 704 C C . ASP A 1 101 ? 0.634 -9.369 -25.188 1.00 59.38 101 ASP A C 1
ATOM 706 O O . ASP A 1 101 ? 0.728 -9.246 -23.964 1.00 59.38 101 ASP A O 1
ATOM 710 N N . PRO A 1 102 ? -0.542 -9.651 -25.774 1.00 59.81 102 PRO A N 1
ATOM 711 C CA . PRO A 1 102 ? -1.764 -9.862 -25.005 1.00 59.81 102 PRO A CA 1
ATOM 712 C C . PRO A 1 102 ? -1.683 -11.093 -24.085 1.00 59.81 102 PRO A C 1
ATOM 714 O O . PRO A 1 102 ? -2.586 -11.299 -23.278 1.00 59.81 102 PRO A O 1
ATOM 717 N N . ALA A 1 103 ? -0.635 -11.918 -24.206 1.00 64.62 103 ALA A N 1
ATOM 718 C CA . ALA A 1 103 ? -0.328 -13.009 -23.287 1.00 64.62 103 ALA A CA 1
ATOM 719 C C . ALA A 1 103 ? 0.655 -12.621 -22.162 1.00 64.62 103 ALA A C 1
ATOM 721 O O . ALA A 1 103 ? 0.898 -13.438 -21.271 1.00 64.62 103 ALA A O 1
ATOM 722 N N . ALA A 1 104 ? 1.235 -11.415 -22.180 1.00 66.75 104 ALA A N 1
ATOM 723 C CA . ALA A 1 104 ? 2.129 -10.966 -21.120 1.00 66.75 104 ALA A CA 1
ATOM 724 C C . ALA A 1 104 ? 1.347 -10.752 -19.809 1.00 66.75 104 ALA A C 1
ATOM 726 O O . ALA A 1 104 ? 0.252 -10.185 -19.838 1.00 66.75 104 ALA A O 1
ATOM 727 N N . PRO A 1 105 ? 1.898 -11.159 -18.649 1.00 74.88 105 PRO A N 1
ATOM 728 C CA . PRO A 1 105 ? 1.253 -10.936 -17.362 1.00 74.88 105 PRO A CA 1
ATOM 729 C C . PRO A 1 105 ? 0.981 -9.449 -17.132 1.00 74.88 105 PRO A C 1
ATOM 731 O O . PRO A 1 105 ? 1.888 -8.622 -17.293 1.00 74.88 105 PRO A O 1
ATOM 734 N N . THR A 1 106 ? -0.244 -9.124 -16.711 1.00 87.81 106 THR A N 1
ATOM 735 C CA . THR A 1 106 ? -0.636 -7.758 -16.350 1.00 87.81 106 THR A CA 1
ATOM 736 C C . THR A 1 106 ? 0.325 -7.207 -15.294 1.00 87.81 106 THR A C 1
ATOM 738 O O . THR A 1 106 ? 0.612 -7.911 -14.316 1.00 87.81 106 THR A O 1
ATOM 741 N N . PRO A 1 107 ? 0.834 -5.971 -15.457 1.00 94.69 107 PRO A N 1
ATOM 742 C CA . PRO A 1 107 ? 1.657 -5.337 -14.442 1.00 94.69 107 PRO A CA 1
ATOM 743 C C . PRO A 1 107 ? 0.966 -5.336 -13.078 1.00 94.69 107 PRO A C 1
ATOM 745 O O . PRO A 1 107 ? -0.255 -5.199 -12.994 1.00 94.69 107 PRO A O 1
ATOM 748 N N . ILE A 1 108 ? 1.736 -5.518 -12.011 1.00 96.62 108 ILE A N 1
ATOM 749 C CA . ILE A 1 108 ? 1.217 -5.519 -10.641 1.00 96.62 108 ILE A CA 1
ATOM 750 C C . ILE A 1 108 ? 2.170 -4.763 -9.724 1.00 96.62 108 ILE A C 1
ATOM 752 O O . ILE A 1 108 ? 3.392 -4.924 -9.803 1.00 96.62 108 ILE A O 1
ATOM 756 N N . ALA A 1 109 ? 1.599 -3.949 -8.839 1.00 98.00 109 ALA A N 1
ATOM 757 C CA . ALA A 1 109 ? 2.314 -3.306 -7.750 1.00 98.00 109 ALA A CA 1
ATOM 758 C C . ALA A 1 109 ? 1.899 -3.893 -6.403 1.00 98.00 109 ALA A C 1
ATOM 760 O O . ALA A 1 109 ? 0.727 -4.204 -6.183 1.00 98.00 109 ALA A O 1
ATOM 761 N N . ILE A 1 110 ? 2.854 -3.977 -5.477 1.00 98.06 110 ILE A N 1
ATOM 762 C CA . ILE A 1 110 ? 2.600 -4.291 -4.069 1.00 98.06 110 ILE A CA 1
ATOM 763 C C . ILE A 1 110 ? 3.403 -3.337 -3.193 1.00 98.06 110 ILE A C 1
ATOM 765 O O . ILE A 1 110 ? 4.627 -3.294 -3.257 1.00 98.06 110 ILE A O 1
ATOM 769 N N . VAL A 1 111 ? 2.726 -2.591 -2.330 1.00 98.12 111 VAL A N 1
ATOM 770 C CA . VAL A 1 111 ? 3.342 -1.778 -1.283 1.00 98.12 111 VAL A CA 1
ATOM 771 C C . VAL A 1 111 ? 3.220 -2.529 0.037 1.00 98.12 111 VAL A C 1
ATOM 773 O O . VAL A 1 111 ? 2.151 -2.568 0.646 1.00 98.12 111 VAL A O 1
ATOM 776 N N . ALA A 1 112 ? 4.326 -3.121 0.479 1.00 97.25 112 ALA A N 1
ATOM 777 C CA . ALA A 1 112 ? 4.416 -3.846 1.736 1.00 97.25 112 ALA A CA 1
ATOM 778 C C . ALA A 1 112 ? 4.597 -2.881 2.915 1.00 97.25 112 ALA A C 1
ATOM 780 O O . ALA A 1 112 ? 5.456 -1.988 2.890 1.00 97.25 112 ALA A O 1
ATOM 781 N N . THR A 1 113 ? 3.796 -3.072 3.966 1.00 96.12 113 THR A N 1
ATOM 782 C CA . THR A 1 113 ? 3.793 -2.204 5.148 1.00 96.12 113 THR A CA 1
ATOM 783 C C . THR A 1 113 ? 3.863 -3.015 6.443 1.00 96.12 113 THR A C 1
ATOM 785 O O . THR A 1 113 ? 3.375 -4.142 6.493 1.00 96.12 113 THR A O 1
ATOM 788 N N . PRO A 1 114 ? 4.402 -2.443 7.533 1.00 91.38 114 PRO A N 1
ATOM 789 C CA . PRO A 1 114 ? 4.424 -3.103 8.838 1.00 91.38 114 PRO A CA 1
ATOM 790 C C . PRO A 1 114 ? 3.097 -2.958 9.607 1.00 91.38 114 PRO A C 1
ATOM 792 O O . PRO A 1 114 ? 3.053 -3.203 10.813 1.00 91.38 114 PRO A O 1
ATOM 795 N N . LEU A 1 115 ? 2.022 -2.468 8.976 1.00 93.06 115 LEU A N 1
ATOM 796 C CA . LEU A 1 115 ? 0.739 -2.327 9.656 1.00 93.06 115 LEU A CA 1
ATOM 797 C C . LEU A 1 115 ? 0.115 -3.698 9.901 1.00 93.06 115 LEU A C 1
ATOM 799 O O . LEU A 1 115 ? 0.009 -4.507 8.995 1.00 93.06 115 LEU A O 1
ATOM 803 N N . ALA A 1 116 ? -0.403 -3.924 11.103 1.00 91.19 116 ALA A N 1
ATOM 804 C CA . ALA A 1 116 ? -1.044 -5.192 11.451 1.00 91.19 116 ALA A CA 1
ATOM 805 C C . ALA A 1 116 ? -2.453 -5.381 10.848 1.00 91.19 116 ALA A C 1
ATOM 807 O O . ALA A 1 116 ? -3.079 -6.399 11.111 1.00 91.19 116 ALA A O 1
ATOM 808 N N . SER A 1 117 ? -2.998 -4.394 10.125 1.00 94.56 117 SER A N 1
ATOM 809 C CA . SER A 1 117 ? -4.383 -4.430 9.641 1.00 94.56 117 SER A CA 1
ATOM 810 C C . SER A 1 117 ? -4.543 -3.778 8.269 1.00 94.56 117 SER A C 1
ATOM 812 O O . SER A 1 117 ? -4.297 -2.577 8.118 1.00 94.56 117 SER A O 1
ATOM 814 N N . ALA A 1 118 ? -5.056 -4.550 7.308 1.00 96.50 118 ALA A N 1
ATOM 815 C CA . ALA A 1 118 ? -5.465 -4.090 5.977 1.00 96.50 118 ALA A CA 1
ATOM 816 C C . ALA A 1 118 ? -6.486 -2.948 6.032 1.00 96.50 118 ALA A C 1
ATOM 818 O O . ALA A 1 118 ? -6.371 -1.947 5.323 1.00 96.50 118 ALA A O 1
ATOM 819 N N . LYS A 1 119 ? -7.442 -3.056 6.957 1.00 96.75 119 LYS A N 1
ATOM 820 C CA . LYS A 1 119 ? -8.456 -2.033 7.216 1.00 96.75 119 LYS A CA 1
ATOM 821 C C . LYS A 1 119 ? -7.838 -0.726 7.714 1.00 96.75 119 LYS A C 1
ATOM 823 O O . LYS A 1 119 ? -8.205 0.356 7.263 1.00 96.75 119 LYS A O 1
ATOM 828 N N . ALA A 1 120 ? -6.870 -0.802 8.629 1.00 95.75 120 ALA A N 1
ATOM 829 C CA . ALA A 1 120 ? -6.150 0.390 9.074 1.00 95.75 120 ALA A CA 1
ATOM 830 C C . ALA A 1 120 ? -5.355 1.019 7.921 1.00 95.75 120 ALA A C 1
ATOM 832 O O . ALA A 1 120 ? -5.385 2.241 7.772 1.00 95.75 120 ALA A O 1
ATOM 833 N N . LEU A 1 121 ? -4.708 0.200 7.082 1.00 97.06 121 LEU A N 1
ATOM 834 C CA . LEU A 1 121 ? -3.987 0.671 5.899 1.00 97.06 121 LEU A CA 1
ATOM 835 C C . LEU A 1 121 ? -4.915 1.403 4.918 1.00 97.06 121 LEU A C 1
ATOM 837 O O . L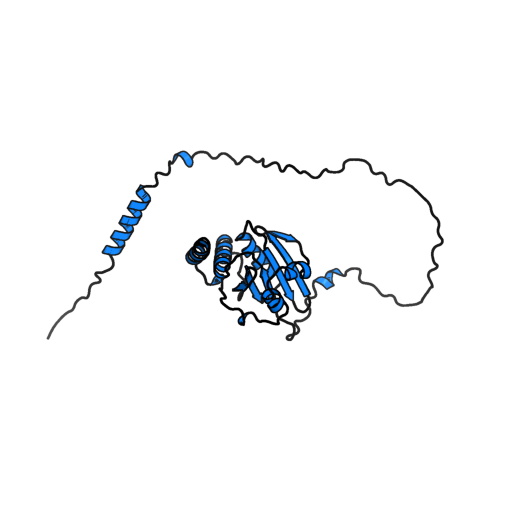EU A 1 121 ? -4.576 2.505 4.494 1.00 97.06 121 LEU A O 1
ATOM 841 N N . ALA A 1 122 ? -6.107 0.872 4.632 1.00 97.38 122 ALA A N 1
ATOM 842 C CA . ALA A 1 122 ? -7.077 1.543 3.762 1.00 97.38 122 ALA A CA 1
ATOM 843 C C . ALA A 1 122 ? -7.482 2.916 4.307 1.00 97.38 122 ALA A C 1
ATOM 845 O O . ALA A 1 122 ? -7.521 3.902 3.570 1.00 97.38 122 ALA A O 1
ATOM 846 N N . GLY A 1 123 ? -7.705 3.011 5.623 1.00 96.56 123 GLY A N 1
ATOM 847 C CA . GLY A 1 123 ? -7.959 4.289 6.282 1.00 96.56 123 GLY A CA 1
ATOM 848 C C . GLY A 1 123 ? -6.787 5.265 6.133 1.00 96.56 123 GLY A C 1
ATOM 849 O O . GLY A 1 123 ? -6.998 6.438 5.824 1.00 96.56 123 GLY A O 1
ATOM 850 N N . VAL A 1 124 ? -5.549 4.796 6.320 1.00 95.94 124 VAL A N 1
ATOM 851 C CA . VAL A 1 124 ? -4.339 5.621 6.165 1.00 95.94 124 VAL A CA 1
ATOM 852 C C . VAL A 1 124 ? -4.227 6.168 4.743 1.00 95.94 124 VAL A C 1
ATOM 854 O O . VAL A 1 124 ? -4.042 7.373 4.570 1.00 95.94 124 VAL A O 1
ATOM 857 N N . VAL A 1 125 ? -4.398 5.313 3.733 1.00 96.12 125 VAL A N 1
ATOM 858 C CA . VAL A 1 125 ? -4.364 5.708 2.317 1.00 96.12 125 VAL A CA 1
ATOM 859 C C . VAL A 1 125 ? -5.477 6.708 2.009 1.00 96.12 125 VAL A C 1
ATOM 861 O O . VAL A 1 125 ? -5.219 7.736 1.385 1.00 96.12 125 VAL A O 1
ATOM 864 N N . ARG A 1 126 ? -6.697 6.490 2.522 1.00 95.44 126 ARG A N 1
ATOM 865 C CA . ARG A 1 126 ? -7.811 7.428 2.329 1.00 95.44 126 ARG A CA 1
ATOM 866 C C . ARG A 1 126 ? -7.521 8.812 2.904 1.00 95.44 126 ARG A C 1
ATOM 868 O O . ARG A 1 126 ? -7.866 9.814 2.274 1.00 95.44 126 ARG A O 1
ATOM 875 N N . LEU A 1 127 ? -6.907 8.887 4.087 1.00 94.56 127 LEU A N 1
ATOM 876 C CA . LEU A 1 127 ? -6.517 10.167 4.682 1.00 94.56 127 LEU A CA 1
ATOM 877 C C . LEU A 1 127 ? -5.370 10.836 3.919 1.00 94.56 127 LEU A C 1
ATOM 879 O O . LEU A 1 127 ? -5.400 12.054 3.764 1.00 94.56 127 LEU A O 1
ATOM 883 N N . ALA A 1 128 ? -4.407 10.065 3.408 1.00 93.75 128 ALA A N 1
ATOM 884 C CA . ALA A 1 128 ? -3.344 10.595 2.556 1.00 93.75 128 ALA A CA 1
ATOM 885 C C . ALA A 1 128 ? -3.914 11.202 1.262 1.00 93.75 128 ALA A C 1
ATOM 887 O O . ALA A 1 128 ? -3.599 12.341 0.935 1.00 93.75 128 ALA A O 1
ATOM 888 N N . LEU A 1 129 ? -4.840 10.503 0.594 1.00 92.44 129 LEU A N 1
ATOM 889 C CA . LEU A 1 129 ? -5.567 11.023 -0.572 1.00 92.44 129 LEU A CA 1
ATOM 890 C C . LEU A 1 129 ? -6.324 12.318 -0.256 1.00 92.44 129 LEU A C 1
ATOM 892 O O . LEU A 1 129 ? -6.310 13.267 -1.033 1.00 92.44 129 LEU A O 1
ATOM 896 N N . ALA A 1 130 ? -6.981 12.376 0.904 1.00 91.12 130 ALA A N 1
ATOM 897 C CA . ALA A 1 130 ? -7.710 13.563 1.330 1.00 91.12 130 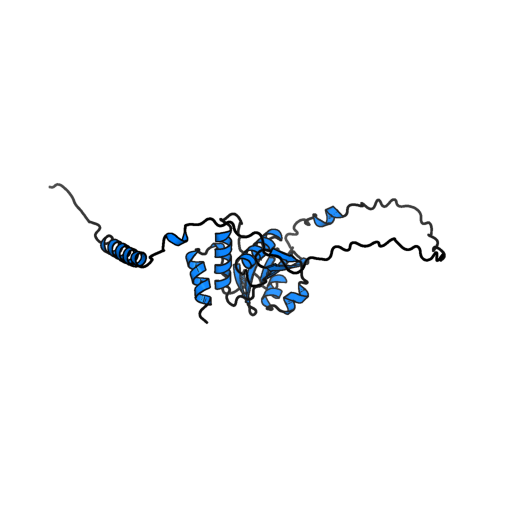ALA A CA 1
ATOM 898 C C . ALA A 1 130 ? -6.807 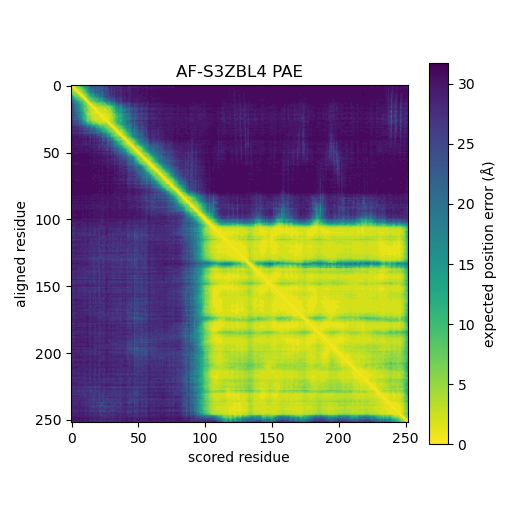14.779 1.592 1.00 91.12 130 ALA A C 1
ATOM 900 O O . ALA A 1 130 ? -7.284 15.900 1.438 1.00 91.12 130 ALA A O 1
ATOM 901 N N . ALA A 1 131 ? -5.556 14.562 2.008 1.00 89.25 131 ALA A N 1
ATOM 902 C CA . ALA A 1 131 ? -4.579 15.619 2.267 1.00 89.25 131 ALA A CA 1
ATOM 903 C C . ALA A 1 131 ? -3.933 16.174 0.986 1.00 89.25 131 ALA A C 1
ATOM 905 O O . ALA A 1 131 ? -3.402 17.278 0.999 1.00 89.25 131 ALA A O 1
ATOM 906 N N . GLU A 1 132 ? -3.999 15.431 -0.118 1.00 86.19 132 GLU A N 1
ATOM 907 C CA . GLU A 1 132 ? -3.475 15.827 -1.432 1.00 86.19 132 GLU A CA 1
ATOM 908 C C . GLU A 1 132 ? -4.479 16.673 -2.249 1.00 86.19 132 GLU A C 1
ATOM 910 O O . GLU A 1 132 ? -4.303 16.860 -3.453 1.00 86.19 132 GLU A O 1
ATOM 915 N N . ASP A 1 133 ? -5.537 17.189 -1.607 1.00 74.44 133 ASP A N 1
ATOM 916 C CA . ASP A 1 133 ? -6.584 18.031 -2.212 1.00 74.44 133 ASP A CA 1
ATOM 917 C C . ASP A 1 133 ? -7.197 17.446 -3.501 1.00 74.44 133 ASP A C 1
ATOM 919 O O . ASP A 1 133 ? -7.523 18.183 -4.430 1.00 74.44 133 ASP A O 1
ATOM 923 N N . ASP A 1 134 ? -7.350 16.117 -3.569 1.00 65.12 134 ASP A N 1
ATOM 924 C CA . ASP A 1 134 ? -7.940 15.397 -4.717 1.00 65.12 134 ASP A CA 1
ATOM 925 C C . ASP A 1 134 ? -7.169 15.571 -6.045 1.00 65.12 134 ASP A C 1
ATOM 927 O O . ASP A 1 134 ? -7.676 15.282 -7.124 1.00 65.12 134 ASP A O 1
ATOM 931 N N . ARG A 1 135 ? -5.917 16.053 -5.984 1.00 71.50 135 ARG A N 1
ATOM 932 C CA . ARG A 1 135 ? -5.074 16.287 -7.173 1.00 71.50 135 ARG A CA 1
ATOM 933 C C . ARG A 1 135 ? -4.363 15.038 -7.669 1.00 71.50 135 ARG A C 1
ATOM 935 O O . ARG A 1 135 ? -3.882 15.022 -8.797 1.00 71.50 135 ARG A O 1
ATOM 942 N N . THR A 1 136 ? -4.245 14.034 -6.808 1.00 78.06 136 THR A N 1
ATOM 943 C CA . THR A 1 136 ? -3.591 12.769 -7.135 1.00 78.06 136 THR A CA 1
ATOM 944 C C . THR A 1 136 ? -4.677 11.737 -7.413 1.00 78.06 136 THR A C 1
ATOM 946 O O . THR A 1 136 ? -5.376 11.369 -6.464 1.00 78.06 136 THR A O 1
ATOM 949 N N . PRO A 1 137 ? -4.848 11.277 -8.667 1.00 83.44 137 PRO A N 1
ATOM 950 C CA . PRO A 1 137 ? -5.757 10.176 -8.942 1.00 83.44 137 PRO A CA 1
ATOM 951 C C . PRO A 1 137 ? -5.291 8.941 -8.168 1.00 83.44 137 PRO A C 1
ATOM 953 O O . PRO A 1 137 ? -4.094 8.663 -8.072 1.00 83.44 137 PRO A O 1
ATOM 956 N N . PHE A 1 138 ? -6.241 8.227 -7.573 1.00 91.31 138 PHE A N 1
ATOM 957 C CA . PHE A 1 138 ? -5.967 6.924 -6.989 1.00 91.31 138 PHE A CA 1
ATOM 958 C C . PHE A 1 138 ? -6.174 5.865 -8.078 1.00 91.31 138 PHE A C 1
ATOM 960 O O . PHE A 1 138 ? -7.262 5.854 -8.657 1.00 91.31 138 PHE A O 1
ATOM 967 N N . PRO A 1 139 ? -5.173 5.015 -8.368 1.00 92.75 139 PRO A N 1
ATOM 968 C CA . PRO A 1 139 ? -5.301 3.972 -9.381 1.00 92.75 139 PRO A CA 1
ATOM 969 C C . PRO A 1 139 ? -6.520 3.075 -9.138 1.00 92.75 139 PRO A C 1
ATOM 971 O O . PRO A 1 139 ? -6.745 2.607 -8.016 1.00 92.75 139 PRO A O 1
ATOM 974 N N . GLU A 1 140 ? -7.320 2.853 -10.182 1.00 91.50 140 GLU A N 1
ATOM 975 C CA . GLU A 1 140 ? -8.516 2.011 -10.096 1.00 91.50 140 GLU A CA 1
ATOM 976 C C . GLU A 1 140 ? -8.137 0.553 -9.795 1.00 91.50 140 GLU A C 1
ATOM 978 O O . GLU A 1 140 ? -7.120 0.041 -10.256 1.00 91.50 140 GLU A O 1
ATOM 983 N N . GLY A 1 141 ? -8.951 -0.128 -8.985 1.00 91.69 141 GLY A N 1
ATOM 984 C CA . GLY A 1 141 ? -8.706 -1.524 -8.610 1.00 91.69 141 GLY A CA 1
ATOM 985 C C . GLY A 1 141 ? -7.589 -1.737 -7.582 1.00 91.69 141 GLY A C 1
ATOM 986 O O . GLY A 1 141 ? -7.374 -2.872 -7.164 1.00 91.69 141 GLY A O 1
ATOM 987 N N . ALA A 1 142 ? -6.905 -0.682 -7.122 1.00 96.62 142 ALA A N 1
ATOM 988 C CA . ALA A 1 142 ? -5.953 -0.803 -6.025 1.00 96.62 142 ALA A CA 1
ATOM 989 C C . ALA A 1 142 ? -6.678 -1.035 -4.685 1.00 96.62 142 ALA A C 1
ATOM 991 O O . ALA A 1 142 ? -7.488 -0.223 -4.235 1.00 96.62 142 ALA A O 1
ATOM 992 N N . VAL A 1 143 ? -6.355 -2.138 -4.015 1.00 97.69 143 VAL A N 1
ATOM 993 C CA . VAL A 1 143 ? -6.992 -2.586 -2.770 1.00 97.69 143 VAL A CA 1
ATOM 994 C C . VAL A 1 143 ? -5.957 -2.863 -1.693 1.00 97.69 143 VAL A C 1
ATOM 996 O O . VAL A 1 143 ? -4.808 -3.210 -1.973 1.00 97.69 143 VAL A O 1
ATOM 999 N N . THR A 1 144 ? -6.350 -2.718 -0.430 1.00 98.12 144 THR A N 1
ATOM 1000 C CA . THR A 1 144 ? -5.533 -3.200 0.684 1.00 98.12 144 THR A CA 1
ATOM 1001 C C . THR A 1 144 ? -5.955 -4.596 1.084 1.00 98.12 144 THR A C 1
ATOM 1003 O O . THR A 1 144 ? -7.145 -4.884 1.127 1.00 98.12 144 THR A O 1
ATOM 1006 N N . ALA A 1 145 ? -4.986 -5.436 1.426 1.00 97.31 145 ALA A N 1
ATOM 1007 C CA . ALA A 1 145 ? -5.208 -6.805 1.869 1.00 97.31 145 ALA A CA 1
ATOM 1008 C C . ALA A 1 145 ? -4.325 -7.127 3.077 1.00 97.31 145 ALA A C 1
ATOM 1010 O O . ALA A 1 145 ? -3.362 -6.408 3.387 1.00 97.31 145 ALA A O 1
ATOM 1011 N N . GLN A 1 146 ? -4.691 -8.183 3.797 1.00 96.06 146 GLN A N 1
ATOM 1012 C CA . GLN A 1 146 ? -3.926 -8.670 4.935 1.00 96.06 146 GLN A CA 1
ATOM 1013 C C . GLN A 1 146 ? -2.953 -9.750 4.459 1.00 96.06 146 GLN A C 1
ATOM 1015 O O . GLN A 1 146 ? -3.375 -10.695 3.810 1.00 96.06 146 GLN A O 1
ATOM 1020 N N . ALA A 1 147 ? -1.676 -9.630 4.820 1.00 93.44 147 ALA A N 1
ATOM 1021 C CA . ALA A 1 147 ? -0.691 -10.700 4.681 1.00 93.44 147 ALA A CA 1
ATOM 1022 C C . ALA A 1 147 ? -0.116 -11.069 6.059 1.00 93.44 147 ALA A C 1
ATOM 1024 O O . ALA A 1 147 ? -0.299 -10.329 7.040 1.00 93.44 147 ALA A O 1
ATOM 1025 N N . GLU A 1 148 ? 0.595 -12.196 6.144 1.00 91.25 148 GLU A N 1
ATOM 1026 C CA . GLU A 1 148 ? 1.158 -12.698 7.405 1.00 91.25 148 GLU A CA 1
ATOM 1027 C C . GLU A 1 148 ? 2.085 -11.673 8.083 1.00 91.25 148 GLU A C 1
ATOM 1029 O O . GLU A 1 148 ? 1.974 -11.402 9.281 1.00 91.25 148 GLU A O 1
ATOM 1034 N N . THR A 1 149 ? 2.975 -11.042 7.313 1.00 90.00 149 THR A N 1
ATOM 1035 C CA . THR A 1 149 ? 3.965 -10.084 7.837 1.00 90.00 149 THR A CA 1
ATOM 1036 C C . THR A 1 149 ? 3.422 -8.666 8.022 1.00 90.00 149 THR A C 1
ATOM 1038 O O . THR A 1 149 ? 4.127 -7.804 8.550 1.00 90.00 149 THR A O 1
ATOM 1041 N N . GLY A 1 150 ? 2.193 -8.395 7.578 1.00 93.31 150 GLY A N 1
ATOM 1042 C CA . GLY A 1 150 ? 1.575 -7.074 7.640 1.00 93.31 150 GLY A CA 1
ATOM 1043 C C . GLY A 1 150 ? 0.589 -6.815 6.505 1.00 93.31 150 GLY A C 1
ATOM 1044 O O . GLY A 1 150 ? 0.341 -7.654 5.650 1.00 93.31 150 GLY A O 1
ATOM 1045 N N . ALA A 1 151 ? 0.006 -5.626 6.505 1.00 96.06 151 ALA A N 1
ATOM 1046 C CA . ALA A 1 151 ? -0.920 -5.186 5.480 1.00 96.06 151 ALA A CA 1
ATOM 1047 C C . ALA A 1 151 ? -0.180 -4.741 4.220 1.00 96.06 151 ALA A C 1
ATOM 1049 O O . ALA A 1 151 ? 0.865 -4.080 4.290 1.00 96.06 151 ALA A O 1
ATOM 1050 N N . ILE A 1 152 ? -0.783 -5.025 3.074 1.00 97.62 152 ILE A N 1
ATOM 1051 C CA . ILE A 1 152 ? -0.283 -4.629 1.762 1.00 97.62 152 ILE A CA 1
ATOM 1052 C C . ILE A 1 152 ? -1.311 -3.760 1.043 1.00 97.62 152 ILE A C 1
ATOM 1054 O O . ILE A 1 152 ? -2.509 -3.877 1.291 1.00 97.62 152 ILE A O 1
ATOM 1058 N N . LEU A 1 153 ? -0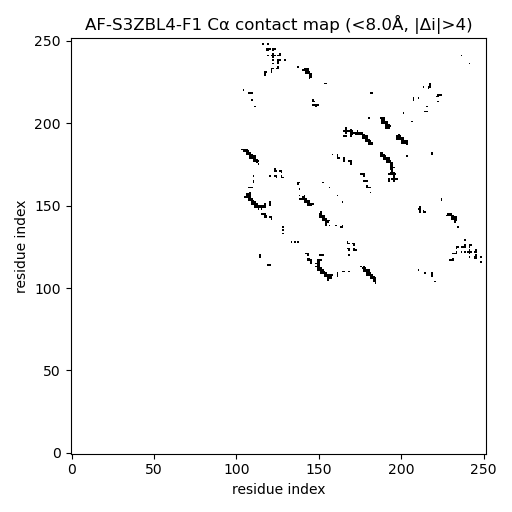.839 -2.880 0.165 1.00 98.19 153 LEU A N 1
ATOM 1059 C CA . LEU A 1 153 ? -1.656 -2.204 -0.845 1.00 98.19 153 LEU A CA 1
ATOM 1060 C C . LEU A 1 153 ? -1.209 -2.718 -2.209 1.00 98.19 153 LEU A C 1
ATOM 1062 O O . LEU A 1 153 ? -0.021 -2.647 -2.512 1.00 98.19 153 LEU A O 1
ATOM 1066 N N . THR A 1 154 ? -2.125 -3.231 -3.016 1.00 97.94 154 THR A N 1
ATOM 1067 C CA . THR A 1 154 ? -1.792 -3.872 -4.289 1.00 97.94 154 THR A CA 1
ATOM 1068 C C . THR A 1 154 ? -2.831 -3.574 -5.362 1.00 97.94 154 THR A C 1
ATOM 1070 O O . THR A 1 154 ? -3.973 -3.251 -5.048 1.00 97.94 154 THR A O 1
ATOM 1073 N N . GLY A 1 155 ? -2.419 -3.622 -6.626 1.00 97.00 155 GLY A N 1
ATOM 1074 C CA . GLY A 1 155 ? -3.290 -3.426 -7.777 1.00 97.00 155 GLY A CA 1
ATOM 1075 C C . GLY A 1 155 ? -2.560 -3.680 -9.092 1.00 97.00 155 GLY A C 1
ATOM 1076 O O . GLY A 1 155 ? -1.324 -3.676 -9.143 1.00 97.00 155 GLY A O 1
ATOM 1077 N N . HIS A 1 156 ? -3.339 -3.883 -10.152 1.00 96.69 156 HIS A N 1
ATOM 1078 C CA . HIS A 1 156 ? -2.833 -3.974 -11.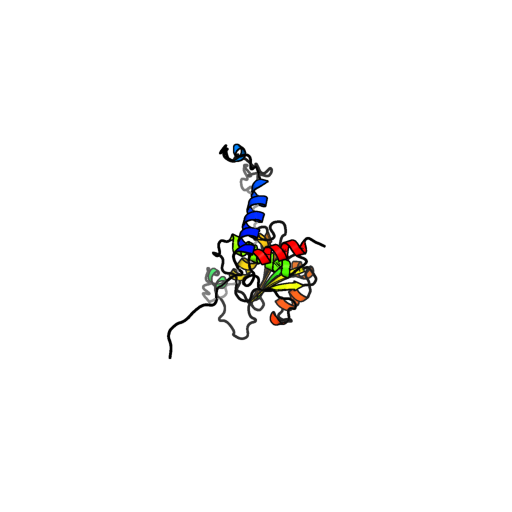516 1.00 96.69 156 HIS A CA 1
ATOM 1079 C C . HIS A 1 156 ? -2.621 -2.579 -12.088 1.00 96.69 156 HIS A C 1
ATOM 1081 O O . HIS A 1 156 ? -3.570 -1.945 -12.537 1.00 96.69 156 HIS A O 1
ATOM 1087 N N . VAL A 1 157 ? -1.385 -2.095 -12.008 1.00 96.06 157 VAL A N 1
ATOM 1088 C CA . VAL A 1 157 ? -1.049 -0.694 -12.275 1.00 96.06 157 VAL A CA 1
ATOM 1089 C C . VAL A 1 157 ? 0.285 -0.574 -12.999 1.00 96.06 157 VAL A C 1
ATOM 1091 O O . VAL A 1 157 ? 1.158 -1.446 -12.880 1.00 96.06 157 VAL A O 1
ATOM 1094 N N . ASP A 1 158 ? 0.466 0.516 -13.737 1.00 95.50 158 ASP A N 1
ATOM 1095 C CA . ASP A 1 158 ? 1.755 0.820 -14.356 1.00 95.50 158 ASP A CA 1
ATOM 1096 C C . ASP A 1 158 ? 2.818 1.260 -13.322 1.00 95.50 158 ASP A C 1
ATOM 1098 O O . ASP A 1 158 ? 2.580 1.297 -12.112 1.00 95.50 158 ASP A O 1
ATOM 1102 N N . GLU A 1 159 ? 4.043 1.523 -13.784 1.00 95.81 159 GLU A N 1
ATOM 1103 C CA . GLU A 1 159 ? 5.159 1.889 -12.900 1.00 95.81 159 GLU A CA 1
ATOM 1104 C C . GLU A 1 159 ? 4.941 3.258 -12.219 1.00 95.81 159 GLU A C 1
ATOM 1106 O O . GLU A 1 159 ? 5.296 3.438 -11.051 1.00 95.81 159 GLU A O 1
ATOM 1111 N N . GLU A 1 160 ? 4.320 4.223 -12.904 1.00 95.44 160 GLU A N 1
ATOM 1112 C CA . GLU A 1 160 ? 4.054 5.564 -12.369 1.00 95.44 160 GLU A CA 1
ATOM 1113 C C . GLU A 1 160 ? 2.968 5.521 -11.284 1.00 95.44 160 GLU A C 1
ATOM 1115 O O . GLU A 1 160 ? 3.107 6.098 -10.196 1.00 95.44 160 GLU A O 1
ATOM 1120 N N . GLU A 1 161 ? 1.904 4.773 -11.544 1.00 96.38 161 GLU A N 1
ATOM 1121 C CA . GLU A 1 161 ? 0.838 4.493 -10.596 1.00 96.38 161 GLU A CA 1
ATOM 1122 C C . GLU A 1 161 ? 1.360 3.709 -9.384 1.00 96.38 161 GLU A C 1
ATOM 1124 O O . GLU A 1 161 ? 1.039 4.056 -8.243 1.00 96.38 161 GLU A O 1
ATOM 1129 N N . ALA A 1 162 ? 2.243 2.724 -9.584 1.00 97.19 162 ALA A N 1
ATOM 1130 C CA . ALA A 1 162 ? 2.901 2.000 -8.494 1.00 97.19 162 ALA A CA 1
ATOM 1131 C C . ALA A 1 162 ? 3.680 2.947 -7.565 1.00 97.19 162 ALA A C 1
ATOM 1133 O O . ALA A 1 162 ? 3.546 2.893 -6.334 1.00 97.19 162 ALA A O 1
ATOM 1134 N N . HIS A 1 163 ? 4.448 3.873 -8.146 1.00 97.31 163 HIS A N 1
ATOM 1135 C CA . HIS A 1 163 ? 5.149 4.911 -7.396 1.00 97.31 163 HIS A CA 1
ATOM 1136 C C . HIS A 1 163 ? 4.185 5.859 -6.668 1.00 97.31 163 HIS A C 1
ATOM 1138 O O . HIS A 1 163 ? 4.478 6.298 -5.549 1.00 97.31 163 HIS A O 1
ATOM 1144 N N . THR A 1 164 ? 3.021 6.139 -7.255 1.00 95.81 164 THR A N 1
ATOM 1145 C CA . THR A 1 164 ? 1.960 6.943 -6.634 1.00 95.81 164 THR A CA 1
ATOM 1146 C C . THR A 1 164 ? 1.370 6.249 -5.406 1.00 95.81 164 THR A C 1
ATOM 1148 O O . THR A 1 164 ? 1.296 6.864 -4.336 1.00 95.81 164 THR A O 1
ATOM 1151 N N . LEU A 1 165 ? 1.038 4.958 -5.506 1.00 97.06 165 LEU A N 1
ATOM 1152 C CA . LEU A 1 165 ? 0.571 4.148 -4.375 1.00 97.06 165 LEU A CA 1
ATOM 1153 C C . LEU A 1 165 ? 1.599 4.156 -3.233 1.00 97.06 165 LEU A C 1
ATOM 1155 O O . LEU A 1 165 ? 1.262 4.437 -2.079 1.00 97.06 165 LEU A O 1
ATOM 1159 N N . ALA A 1 166 ? 2.875 3.924 -3.555 1.00 97.50 166 ALA A N 1
ATOM 1160 C CA . ALA A 1 166 ? 3.965 3.910 -2.581 1.00 97.50 166 ALA A CA 1
ATOM 1161 C C . ALA A 1 166 ? 4.137 5.259 -1.869 1.00 97.50 166 ALA A C 1
ATOM 1163 O O . ALA A 1 166 ? 4.279 5.317 -0.642 1.00 97.50 166 ALA A O 1
ATOM 1164 N N . ARG A 1 167 ? 4.078 6.358 -2.633 1.00 96.00 167 ARG A N 1
ATOM 1165 C CA . ARG A 1 167 ? 4.135 7.729 -2.118 1.00 96.00 167 ARG A CA 1
ATOM 1166 C C . ARG A 1 167 ? 2.999 7.997 -1.135 1.00 96.00 167 ARG A C 1
ATOM 1168 O O . ARG A 1 167 ? 3.269 8.481 -0.036 1.00 96.00 167 ARG A O 1
ATOM 1175 N N . LEU A 1 168 ? 1.762 7.666 -1.506 1.00 95.25 168 LEU A N 1
ATOM 1176 C CA . LEU A 1 168 ? 0.567 7.898 -0.688 1.00 95.25 168 LEU A CA 1
ATOM 1177 C C . LEU A 1 168 ? 0.617 7.122 0.629 1.00 95.25 168 LEU A C 1
ATOM 1179 O O . LEU A 1 168 ? 0.434 7.704 1.701 1.00 95.25 168 LEU A O 1
ATOM 1183 N N . VAL A 1 169 ? 0.930 5.825 0.568 1.00 96.62 169 VAL A N 1
ATOM 1184 C CA . VAL A 1 169 ? 1.084 4.991 1.769 1.00 96.62 169 VAL A CA 1
ATOM 1185 C C . VAL A 1 169 ? 2.170 5.565 2.676 1.00 96.62 169 VAL A C 1
ATOM 1187 O O . VAL A 1 169 ? 1.963 5.731 3.877 1.00 96.62 169 VAL A O 1
ATOM 1190 N N . SER A 1 170 ? 3.323 5.913 2.106 1.00 96.69 170 SER A N 1
ATOM 1191 C CA . SER A 1 170 ? 4.455 6.455 2.854 1.00 96.69 170 SER A CA 1
ATOM 1192 C C . SER A 1 170 ? 4.174 7.826 3.478 1.00 96.69 170 SER A C 1
ATOM 1194 O O . SER A 1 170 ? 4.671 8.127 4.566 1.00 96.69 170 SER A O 1
ATOM 1196 N N . LEU A 1 171 ? 3.370 8.661 2.814 1.00 94.38 171 LEU A N 1
ATOM 1197 C CA . LEU A 1 171 ? 2.907 9.940 3.349 1.00 94.38 171 LEU A CA 1
ATOM 1198 C C . LEU A 1 171 ? 1.999 9.730 4.565 1.00 94.38 171 LEU A C 1
ATOM 1200 O O . LEU A 1 171 ? 2.145 10.425 5.570 1.00 94.38 171 LEU A O 1
ATOM 1204 N N . GLY A 1 172 ? 1.098 8.747 4.498 1.00 92.38 172 GLY A N 1
ATOM 1205 C CA . GLY A 1 172 ? 0.243 8.371 5.621 1.00 92.38 172 GLY A CA 1
ATOM 1206 C C . GLY A 1 172 ? 1.014 7.718 6.778 1.00 92.38 172 GLY A C 1
ATOM 1207 O O . GLY A 1 172 ? 0.714 7.958 7.948 1.00 92.38 172 GLY A O 1
ATOM 1208 N N . LEU A 1 173 ? 2.062 6.951 6.467 1.00 93.12 173 LEU A N 1
ATOM 1209 C CA . LEU A 1 173 ? 2.922 6.247 7.422 1.00 93.12 173 LEU A CA 1
ATOM 1210 C C . LEU A 1 173 ? 4.233 6.985 7.712 1.00 93.12 173 LEU A C 1
ATOM 1212 O O . LEU A 1 173 ? 5.282 6.361 7.795 1.00 93.12 173 LEU A O 1
ATOM 1216 N N . GLN A 1 174 ? 4.194 8.301 7.936 1.00 87.88 174 GLN A N 1
ATOM 1217 C CA . GLN A 1 174 ? 5.377 9.182 8.038 1.00 87.88 174 GLN A CA 1
ATOM 1218 C C . GLN A 1 174 ? 6.591 8.638 8.821 1.00 87.88 174 GLN A C 1
ATOM 1220 O O . GLN A 1 174 ? 7.735 8.957 8.498 1.00 87.88 174 GLN A O 1
ATOM 1225 N N . ARG A 1 175 ? 6.359 7.856 9.884 1.00 87.50 175 ARG A N 1
ATOM 1226 C CA . ARG A 1 175 ? 7.412 7.314 10.764 1.00 87.50 175 ARG A CA 1
ATOM 1227 C C . ARG A 1 175 ? 7.993 5.981 10.296 1.00 87.50 175 ARG A C 1
ATOM 1229 O O . ARG A 1 175 ? 9.051 5.594 10.785 1.00 87.50 175 ARG A O 1
ATOM 1236 N N . GLN A 1 176 ? 7.293 5.265 9.428 1.00 89.31 176 GLN A N 1
ATOM 1237 C CA . GLN A 1 176 ? 7.634 3.922 8.978 1.00 89.31 176 GLN A CA 1
ATOM 1238 C C . GLN A 1 176 ? 8.087 3.980 7.518 1.00 89.31 176 GLN A C 1
ATOM 1240 O O . GLN A 1 176 ? 7.541 4.723 6.704 1.00 89.31 176 GLN A O 1
ATOM 1245 N N . GLY A 1 177 ? 9.125 3.211 7.196 1.00 90.31 177 GLY A N 1
ATOM 1246 C CA . GLY A 1 177 ? 9.472 2.955 5.804 1.00 90.31 177 GLY A CA 1
ATOM 1247 C C . GLY A 1 177 ? 8.507 1.932 5.214 1.00 90.31 177 GLY A C 1
ATOM 1248 O O . GLY A 1 177 ? 8.055 1.035 5.925 1.00 90.31 177 GLY A O 1
ATOM 1249 N N . VAL A 1 178 ? 8.222 2.059 3.924 1.00 96.62 178 VAL A N 1
ATOM 1250 C CA . VAL A 1 178 ? 7.505 1.042 3.147 1.00 96.62 178 VAL A CA 1
ATOM 1251 C C . VAL A 1 178 ? 8.342 0.628 1.951 1.00 96.62 178 VAL A C 1
ATOM 1253 O O . VAL A 1 178 ? 9.235 1.371 1.526 1.00 96.62 178 VAL A O 1
ATOM 1256 N N . VAL A 1 179 ? 8.070 -0.560 1.423 1.00 97.44 179 VAL A N 1
ATOM 1257 C CA . VAL A 1 179 ? 8.708 -1.043 0.198 1.00 97.44 179 VAL A CA 1
ATOM 1258 C C . VAL A 1 179 ? 7.637 -1.259 -0.848 1.00 97.44 179 VAL A C 1
ATOM 1260 O O . VAL A 1 179 ? 6.646 -1.931 -0.591 1.00 97.44 179 VAL A O 1
ATOM 1263 N N . MET A 1 180 ? 7.848 -0.671 -2.015 1.00 98.12 180 MET A N 1
ATOM 1264 C CA . MET A 1 180 ? 7.062 -0.930 -3.207 1.00 98.12 180 MET A CA 1
ATOM 1265 C C . MET A 1 180 ? 7.791 -1.963 -4.051 1.00 98.12 180 MET A C 1
ATOM 1267 O O . MET A 1 180 ? 8.981 -1.800 -4.307 1.00 98.12 180 MET A O 1
ATOM 1271 N N . PHE A 1 181 ? 7.067 -2.972 -4.504 1.00 98.19 181 PHE A N 1
ATOM 1272 C CA . PHE A 1 181 ? 7.447 -3.877 -5.572 1.00 98.19 181 PHE A CA 1
ATOM 1273 C C . PHE A 1 181 ? 6.593 -3.564 -6.782 1.00 98.19 181 PHE A C 1
ATOM 1275 O O . PHE A 1 181 ? 5.404 -3.277 -6.644 1.00 98.19 181 PHE A O 1
ATOM 1282 N N . TRP A 1 182 ? 7.196 -3.647 -7.956 1.00 97.88 182 TRP A N 1
ATOM 1283 C CA . TRP A 1 182 ? 6.468 -3.594 -9.209 1.00 97.88 182 TRP A CA 1
ATOM 1284 C C . TRP A 1 182 ? 7.023 -4.651 -10.151 1.00 97.88 182 TRP A C 1
ATOM 1286 O O . TRP A 1 182 ? 8.245 -4.803 -10.266 1.00 97.88 182 TRP A O 1
ATOM 1296 N N . ARG A 1 183 ? 6.127 -5.394 -10.800 1.00 96.06 183 ARG A N 1
ATOM 1297 C CA . ARG A 1 183 ? 6.477 -6.385 -11.814 1.00 96.06 183 ARG A CA 1
ATOM 1298 C C . ARG A 1 183 ? 5.767 -6.076 -13.122 1.00 96.06 183 ARG A C 1
ATOM 1300 O O . ARG A 1 183 ? 4.564 -5.837 -13.126 1.00 96.06 183 ARG A O 1
ATOM 1307 N N . ARG A 1 184 ? 6.497 -6.214 -14.230 1.00 93.88 184 ARG A N 1
ATOM 1308 C CA . ARG A 1 184 ? 5.962 -6.306 -15.593 1.00 93.88 184 ARG A CA 1
ATOM 1309 C C . ARG A 1 184 ? 6.681 -7.421 -16.349 1.00 93.88 184 ARG A C 1
ATOM 1311 O O . ARG A 1 184 ? 7.883 -7.318 -16.598 1.00 93.88 184 ARG A O 1
ATOM 1318 N N . GLY A 1 185 ? 5.949 -8.473 -16.722 1.00 89.25 185 GLY A N 1
ATOM 1319 C CA . GLY A 1 185 ? 6.547 -9.684 -17.295 1.00 89.25 185 GLY A CA 1
ATOM 1320 C C . GLY A 1 185 ? 7.630 -10.257 -16.374 1.00 89.25 185 GLY A C 1
ATOM 1321 O O . GLY A 1 185 ? 7.385 -10.458 -15.187 1.00 89.25 185 GLY A O 1
ATOM 1322 N N . ASP A 1 186 ? 8.839 -10.445 -16.904 1.00 87.25 186 ASP A N 1
ATOM 1323 C CA . ASP A 1 186 ? 9.990 -10.975 -16.154 1.00 87.25 186 ASP A CA 1
ATOM 1324 C C . ASP A 1 186 ? 10.768 -9.905 -15.367 1.00 87.25 186 ASP A C 1
ATOM 1326 O O . ASP A 1 186 ? 11.686 -10.219 -14.605 1.00 87.25 186 ASP A O 1
ATOM 1330 N N . ARG A 1 187 ? 10.438 -8.619 -15.546 1.00 91.62 187 ARG A N 1
ATOM 1331 C CA . ARG A 1 187 ? 11.106 -7.522 -14.841 1.00 91.62 187 ARG A CA 1
ATOM 1332 C C . ARG A 1 187 ? 10.417 -7.274 -13.509 1.00 91.62 187 ARG A C 1
ATOM 1334 O O . ARG A 1 187 ? 9.224 -6.987 -13.473 1.00 91.62 187 ARG A O 1
ATOM 1341 N N . MET A 1 188 ? 11.201 -7.292 -12.436 1.00 94.94 188 MET A N 1
ATOM 1342 C CA . MET A 1 188 ? 10.766 -6.930 -11.091 1.00 94.94 188 MET A CA 1
ATOM 1343 C C . MET A 1 188 ? 11.721 -5.900 -10.492 1.00 94.94 188 MET A C 1
ATOM 1345 O O . MET A 1 188 ? 12.939 -6.070 -10.549 1.00 94.94 188 MET A O 1
ATOM 1349 N N . ILE A 1 189 ? 11.163 -4.844 -9.911 1.00 96.56 189 ILE A N 1
ATOM 1350 C CA . ILE A 1 189 ? 11.901 -3.772 -9.236 1.00 96.56 189 ILE A CA 1
ATOM 1351 C C . ILE A 1 189 ? 11.341 -3.564 -7.833 1.00 96.56 189 ILE A C 1
ATOM 1353 O O . ILE A 1 189 ? 10.175 -3.865 -7.569 1.00 96.56 189 ILE A O 1
ATOM 1357 N N . ALA A 1 190 ? 12.170 -3.031 -6.934 1.00 98.06 190 ALA A N 1
ATOM 1358 C CA . ALA A 1 190 ? 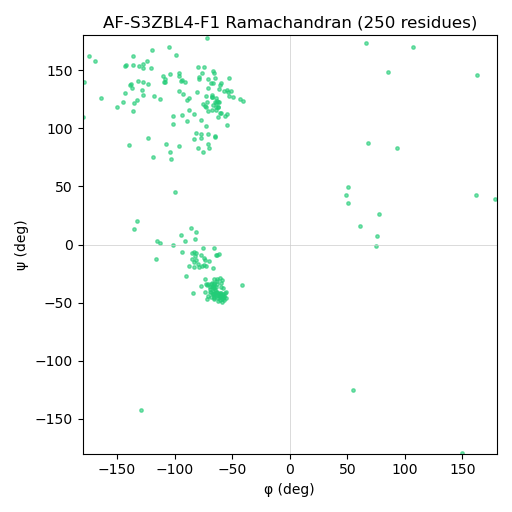11.738 -2.668 -5.595 1.00 98.06 190 ALA A CA 1
ATOM 1359 C C . ALA A 1 190 ? 12.326 -1.323 -5.158 1.00 98.06 190 ALA A C 1
ATOM 1361 O O . ALA A 1 190 ? 13.509 -1.051 -5.353 1.00 98.06 190 ALA A O 1
ATOM 1362 N N . PHE A 1 191 ? 11.510 -0.490 -4.516 1.00 98.38 191 PHE A N 1
ATOM 1363 C CA . PHE A 1 191 ? 11.891 0.845 -4.055 1.00 98.38 191 PHE A CA 1
ATOM 1364 C C . PHE A 1 191 ? 11.470 1.071 -2.613 1.00 98.38 191 PHE A C 1
ATOM 1366 O O . PHE A 1 191 ? 10.374 0.694 -2.198 1.00 98.38 191 PHE A O 1
ATOM 1373 N N . ARG A 1 192 ? 12.333 1.734 -1.841 1.00 97.88 192 ARG A N 1
ATOM 1374 C CA . ARG A 1 192 ? 12.003 2.149 -0.475 1.00 97.88 192 ARG A CA 1
ATOM 1375 C C . ARG A 1 192 ? 11.400 3.540 -0.470 1.00 97.88 192 ARG A C 1
ATOM 1377 O O . ARG A 1 192 ? 11.900 4.439 -1.138 1.00 97.88 192 ARG A O 1
ATOM 1384 N N . TYR A 1 193 ? 10.380 3.731 0.354 1.00 98.00 193 TYR A N 1
ATOM 1385 C CA . TYR A 1 193 ? 9.730 5.019 0.544 1.00 98.00 193 TYR A CA 1
ATOM 1386 C C . TYR A 1 193 ? 9.660 5.404 2.015 1.00 98.00 193 TYR A C 1
ATOM 1388 O O . TYR A 1 193 ? 9.341 4.579 2.874 1.00 98.00 193 TYR A O 1
ATOM 1396 N N . ARG A 1 194 ? 9.885 6.689 2.307 1.00 96.44 194 ARG A N 1
ATOM 1397 C CA . ARG A 1 194 ? 9.691 7.268 3.643 1.00 96.44 194 ARG A CA 1
ATOM 1398 C C . ARG A 1 194 ? 9.148 8.685 3.571 1.00 96.44 194 ARG A C 1
ATOM 1400 O O . ARG A 1 194 ? 9.725 9.536 2.893 1.00 96.44 194 ARG A O 1
ATOM 1407 N N . ALA A 1 195 ? 8.084 8.948 4.331 1.00 94.00 195 ALA A N 1
ATOM 1408 C CA . ALA A 1 195 ? 7.420 10.247 4.388 1.00 94.00 195 ALA A CA 1
ATOM 1409 C C . ALA A 1 195 ? 7.129 10.822 2.985 1.00 94.00 195 ALA A C 1
ATOM 1411 O O . ALA A 1 195 ? 7.396 11.991 2.715 1.00 94.00 195 ALA A O 1
ATOM 1412 N N . GLY A 1 196 ? 6.659 9.967 2.069 1.00 93.94 196 GLY A N 1
ATOM 1413 C CA . GLY A 1 196 ? 6.328 10.345 0.692 1.00 93.94 196 GLY A CA 1
ATOM 1414 C C . GLY A 1 196 ? 7.531 10.552 -0.239 1.00 93.94 196 GLY A C 1
ATOM 1415 O O . GLY A 1 196 ? 7.347 10.988 -1.370 1.00 93.94 196 GLY A O 1
ATOM 1416 N N . ARG A 1 197 ? 8.761 10.249 0.194 1.00 95.50 197 ARG A N 1
ATOM 1417 C CA . ARG A 1 197 ? 9.972 10.363 -0.636 1.00 95.50 197 ARG A CA 1
ATOM 1418 C C . ARG A 1 197 ? 10.513 8.992 -1.014 1.00 95.50 197 ARG A C 1
ATOM 1420 O O . ARG A 1 197 ? 10.565 8.106 -0.163 1.00 95.50 197 ARG A O 1
ATOM 1427 N N . ASN A 1 198 ? 10.964 8.862 -2.258 1.00 97.00 198 ASN A N 1
ATOM 1428 C CA . ASN A 1 198 ? 11.704 7.699 -2.736 1.00 97.00 198 ASN A CA 1
ATOM 1429 C C . ASN A 1 198 ? 13.134 7.729 -2.150 1.00 97.00 198 ASN A C 1
ATOM 1431 O O . ASN A 1 198 ? 13.875 8.689 -2.358 1.00 97.00 198 ASN A O 1
ATOM 1435 N N . GLU A 1 199 ? 13.502 6.704 -1.378 1.00 97.12 199 GLU A N 1
ATOM 1436 C CA . GLU A 1 199 ? 14.829 6.522 -0.763 1.00 97.12 199 GLU A CA 1
ATOM 1437 C C . GLU A 1 199 ? 15.797 5.718 -1.655 1.00 97.12 199 GLU A C 1
ATOM 1439 O O . GLU A 1 199 ? 16.926 5.436 -1.247 1.00 97.12 199 GLU A O 1
ATOM 1444 N N . GLY A 1 200 ? 15.365 5.351 -2.860 1.00 96.44 200 GLY A N 1
ATOM 1445 C CA . GLY A 1 200 ? 16.140 4.632 -3.862 1.00 96.44 200 GLY A CA 1
ATOM 1446 C C . GLY A 1 200 ? 15.732 3.169 -4.030 1.00 96.44 200 GLY A C 1
ATOM 1447 O O . GLY A 1 200 ? 14.958 2.601 -3.248 1.00 96.44 200 GLY A O 1
ATOM 1448 N N . GLU A 1 201 ? 16.289 2.572 -5.080 1.00 97.25 201 GLU A N 1
ATOM 1449 C CA . GLU A 1 201 ? 16.091 1.171 -5.435 1.00 97.25 201 GLU A CA 1
ATOM 1450 C C . GLU A 1 201 ? 16.715 0.235 -4.386 1.00 97.25 201 GLU A C 1
ATOM 1452 O O . GLU A 1 201 ? 17.708 0.545 -3.714 1.00 97.25 201 GLU A O 1
ATOM 1457 N N . THR A 1 202 ? 16.109 -0.935 -4.228 1.00 96.69 202 THR A N 1
ATOM 1458 C CA . THR A 1 202 ? 16.604 -2.025 -3.394 1.00 96.69 202 THR A CA 1
ATOM 1459 C C . THR A 1 202 ? 16.462 -3.349 -4.127 1.00 96.69 202 THR A C 1
ATOM 1461 O O . THR A 1 202 ? 15.591 -3.500 -4.971 1.00 96.69 202 THR A O 1
ATOM 1464 N N . SER A 1 203 ? 17.295 -4.332 -3.781 1.00 95.75 203 SER A N 1
ATOM 1465 C CA . SER A 1 203 ? 17.180 -5.672 -4.366 1.00 95.75 203 SER A CA 1
ATOM 1466 C C . SER A 1 203 ? 15.841 -6.313 -3.974 1.00 95.75 203 SER A C 1
ATOM 1468 O O . SER A 1 203 ? 15.618 -6.487 -2.769 1.00 95.75 203 SER A O 1
ATOM 1470 N N . PRO A 1 204 ? 14.981 -6.705 -4.939 1.00 94.56 204 PRO A N 1
ATOM 1471 C CA . PRO A 1 204 ? 13.731 -7.402 -4.641 1.00 94.56 204 PRO A CA 1
ATOM 1472 C C . PRO A 1 204 ? 13.973 -8.691 -3.854 1.00 94.56 204 PRO A C 1
ATOM 1474 O O . PRO A 1 204 ? 13.340 -8.904 -2.826 1.00 94.56 204 PRO A O 1
ATOM 1477 N N . ALA A 1 205 ? 14.973 -9.483 -4.255 1.00 92.44 205 ALA A N 1
ATOM 1478 C CA . ALA A 1 205 ? 15.309 -10.755 -3.613 1.00 92.44 205 ALA A CA 1
ATOM 1479 C C . ALA A 1 205 ? 15.684 -10.604 -2.128 1.00 92.44 205 ALA A C 1
ATOM 1481 O O . ALA A 1 205 ? 15.340 -11.453 -1.311 1.00 92.44 205 ALA A O 1
ATOM 1482 N N . LEU A 1 206 ? 16.370 -9.513 -1.759 1.00 91.88 206 LEU A N 1
ATOM 1483 C CA . LEU A 1 206 ? 16.718 -9.261 -0.357 1.00 91.88 206 LEU A CA 1
ATOM 1484 C C . LEU A 1 206 ? 15.503 -8.886 0.493 1.00 91.88 206 LEU A C 1
ATOM 1486 O O . LEU A 1 206 ? 15.487 -9.200 1.680 1.00 91.88 206 LEU A O 1
ATOM 1490 N N . VAL A 1 207 ? 14.525 -8.180 -0.081 1.00 93.38 207 VAL A N 1
ATOM 1491 C CA . VAL A 1 207 ? 13.346 -7.740 0.673 1.00 93.38 207 VAL A CA 1
ATOM 1492 C C . VAL A 1 207 ? 12.289 -8.838 0.731 1.00 93.38 207 VAL A C 1
ATOM 1494 O O . VAL A 1 207 ? 11.731 -9.054 1.801 1.00 93.38 207 VAL A O 1
ATOM 1497 N N . LEU A 1 208 ? 12.049 -9.558 -0.370 1.00 92.56 208 LEU A N 1
ATOM 1498 C CA . LEU A 1 208 ? 11.062 -10.643 -0.422 1.00 92.56 208 LEU A CA 1
ATOM 1499 C C . LEU A 1 208 ? 11.355 -11.740 0.600 1.00 92.56 208 LEU A C 1
ATOM 1501 O O . LEU A 1 208 ? 10.438 -12.191 1.269 1.00 92.56 208 LEU A O 1
ATOM 1505 N N . GLY A 1 209 ? 12.630 -12.067 0.838 1.00 90.81 209 GLY A N 1
ATOM 1506 C CA . GLY A 1 209 ? 13.008 -13.037 1.873 1.00 90.81 209 GLY A CA 1
ATOM 1507 C C . GLY A 1 209 ? 12.625 -12.647 3.312 1.00 90.81 209 GLY A C 1
ATOM 1508 O O . GLY A 1 209 ? 12.801 -13.456 4.220 1.00 90.81 209 GLY A O 1
ATOM 1509 N N . ALA A 1 210 ? 12.143 -11.421 3.542 1.00 88.69 210 ALA A N 1
ATOM 1510 C CA . ALA A 1 210 ? 11.646 -10.940 4.831 1.00 88.69 210 ALA A CA 1
ATOM 1511 C C . ALA A 1 210 ? 10.129 -10.663 4.844 1.00 88.69 210 ALA A C 1
ATOM 1513 O O . ALA A 1 210 ? 9.617 -10.185 5.859 1.00 88.69 210 ALA A O 1
ATOM 1514 N N . LEU A 1 211 ? 9.426 -10.908 3.736 1.00 91.69 211 LEU A N 1
ATOM 1515 C CA . LEU A 1 211 ? 7.986 -10.701 3.600 1.00 91.69 211 LEU A CA 1
ATOM 1516 C C . LEU A 1 211 ? 7.233 -12.031 3.621 1.00 91.69 211 LEU A C 1
ATOM 1518 O O . LEU A 1 211 ? 7.827 -13.107 3.609 1.00 91.69 211 LEU A O 1
ATOM 1522 N N . ALA A 1 212 ? 5.912 -11.925 3.707 1.00 90.12 212 ALA A N 1
ATOM 1523 C CA . ALA A 1 212 ? 5.002 -13.053 3.649 1.00 90.12 212 ALA A CA 1
ATOM 1524 C C . ALA A 1 212 ? 5.039 -13.725 2.264 1.00 90.12 212 ALA A C 1
ATOM 1526 O O . ALA A 1 212 ? 5.230 -13.034 1.257 1.00 90.12 212 ALA A O 1
ATOM 1527 N N . GLY A 1 213 ? 4.838 -15.046 2.216 1.00 92.38 213 GLY A N 1
ATOM 1528 C CA . GLY A 1 213 ? 4.860 -15.817 0.965 1.00 92.38 213 GLY A CA 1
ATOM 1529 C C . GLY A 1 213 ? 3.808 -15.339 -0.036 1.00 92.38 213 GLY A C 1
ATOM 1530 O O . GLY A 1 213 ? 4.093 -15.243 -1.222 1.00 92.38 213 GLY A O 1
ATOM 1531 N N . GLU A 1 214 ? 2.661 -14.875 0.461 1.00 92.56 214 GLU A N 1
ATOM 1532 C CA . GLU A 1 214 ? 1.556 -14.335 -0.336 1.00 92.56 214 GLU A CA 1
ATOM 1533 C C . GLU A 1 214 ? 1.990 -13.125 -1.184 1.00 92.56 214 GLU A C 1
ATOM 1535 O O . GLU A 1 214 ? 1.474 -12.892 -2.273 1.00 92.56 214 GLU A O 1
ATOM 1540 N N . VAL A 1 215 ? 2.972 -12.340 -0.717 1.00 93.56 215 VAL A N 1
ATOM 1541 C CA . VAL A 1 215 ? 3.523 -11.216 -1.497 1.00 93.56 215 VAL A CA 1
ATOM 1542 C C . VAL A 1 215 ? 4.316 -11.725 -2.698 1.00 93.56 215 VAL A C 1
ATOM 1544 O O . VAL A 1 215 ? 4.238 -11.145 -3.780 1.00 93.56 215 VAL A O 1
ATOM 1547 N N . GLU A 1 216 ? 5.098 -12.786 -2.507 1.00 93.81 216 GLU A N 1
ATOM 1548 C CA . GLU A 1 216 ? 5.849 -13.425 -3.583 1.00 93.81 216 GLU A CA 1
ATOM 1549 C C . GLU A 1 216 ? 4.900 -14.124 -4.561 1.00 93.81 216 GLU A C 1
ATOM 1551 O O . GLU A 1 216 ? 5.023 -13.908 -5.764 1.00 93.81 216 GLU A O 1
ATOM 1556 N N . ASP A 1 217 ? 3.907 -14.859 -4.061 1.00 94.19 217 ASP A N 1
ATOM 1557 C CA . ASP A 1 217 ? 2.925 -15.577 -4.877 1.00 94.19 217 ASP A CA 1
ATOM 1558 C C . ASP A 1 217 ? 2.111 -14.623 -5.766 1.00 94.19 217 ASP A C 1
ATOM 1560 O O . ASP A 1 217 ? 2.000 -14.856 -6.975 1.00 94.19 217 ASP A O 1
ATOM 1564 N N . LEU A 1 218 ? 1.654 -13.484 -5.229 1.00 94.06 218 LEU A N 1
ATOM 1565 C CA . LEU A 1 218 ? 1.020 -12.417 -6.016 1.00 94.06 218 LEU A CA 1
ATOM 1566 C C . LEU A 1 218 ? 1.961 -11.833 -7.079 1.00 94.06 218 LEU A C 1
ATOM 1568 O O . LEU A 1 218 ? 1.568 -11.625 -8.229 1.00 94.06 218 LEU A O 1
ATOM 1572 N N . LEU A 1 219 ? 3.219 -11.548 -6.720 1.00 93.25 219 LEU A N 1
ATOM 1573 C CA . LEU A 1 219 ? 4.190 -11.002 -7.671 1.00 93.25 219 LEU A CA 1
ATOM 1574 C C . LEU A 1 219 ? 4.523 -12.005 -8.767 1.00 93.25 219 LEU A C 1
ATOM 1576 O O . LEU A 1 219 ? 4.719 -11.599 -9.904 1.00 93.25 219 LEU A O 1
ATOM 1580 N N . LEU A 1 220 ? 4.596 -13.296 -8.467 1.00 91.38 220 LEU A N 1
ATOM 1581 C CA . LEU A 1 220 ? 4.861 -14.329 -9.462 1.00 91.38 220 LEU A CA 1
ATOM 1582 C C . LEU A 1 220 ? 3.622 -14.635 -10.319 1.00 91.38 220 LEU A C 1
ATOM 1584 O O . LEU A 1 220 ? 3.773 -15.107 -11.449 1.00 91.38 220 LEU A O 1
ATOM 1588 N N . GLY A 1 221 ? 2.427 -14.261 -9.853 1.00 90.81 221 GLY A N 1
ATOM 1589 C CA . GLY A 1 221 ? 1.148 -14.586 -10.484 1.00 90.81 221 GLY A CA 1
ATOM 1590 C C . GLY A 1 221 ? 0.711 -16.025 -10.211 1.00 90.81 221 GLY A C 1
ATOM 1591 O O . GLY A 1 221 ? 0.039 -16.623 -11.048 1.00 90.81 221 GLY A O 1
ATOM 1592 N N . VAL A 1 222 ? 1.164 -16.592 -9.089 1.00 92.75 222 VAL A N 1
ATOM 1593 C CA . VAL A 1 222 ? 0.659 -17.858 -8.544 1.00 92.75 222 VAL A CA 1
ATOM 1594 C C . VAL A 1 222 ? -0.744 -17.633 -7.983 1.00 92.75 222 VAL A C 1
ATOM 1596 O O . VAL A 1 222 ? -1.650 -18.386 -8.334 1.00 92.75 222 VAL A O 1
ATOM 1599 N N . ASP A 1 223 ? -0.904 -16.556 -7.211 1.00 93.31 223 ASP A N 1
ATOM 1600 C CA . ASP A 1 223 ? -2.187 -16.065 -6.712 1.00 93.31 223 ASP A CA 1
ATOM 1601 C C . ASP A 1 223 ? -2.626 -14.832 -7.507 1.00 93.31 223 ASP A C 1
ATOM 1603 O O . ASP A 1 223 ? -1.797 -14.025 -7.952 1.00 93.31 223 ASP A O 1
ATOM 1607 N N . ALA A 1 224 ? -3.937 -14.677 -7.681 1.00 91.25 224 ALA A N 1
ATOM 1608 C CA . ALA A 1 224 ? -4.528 -13.507 -8.307 1.00 91.25 224 ALA A CA 1
ATOM 1609 C C . ALA A 1 224 ? -5.049 -12.512 -7.257 1.00 91.25 224 ALA A C 1
ATOM 1611 O O . ALA A 1 224 ? -5.237 -12.835 -6.083 1.00 91.25 224 ALA A O 1
ATOM 1612 N N . LEU A 1 225 ? -5.298 -11.270 -7.677 1.00 91.25 225 LEU A N 1
ATOM 1613 C CA . LEU A 1 225 ? -5.789 -10.225 -6.773 1.00 91.25 225 LEU A CA 1
ATOM 1614 C C . LEU A 1 225 ? -7.171 -10.579 -6.198 1.00 91.25 225 LEU A C 1
ATOM 1616 O O . LEU A 1 225 ? -7.501 -10.187 -5.080 1.00 91.25 225 LEU A O 1
ATOM 1620 N N . GLU A 1 226 ? -7.966 -11.334 -6.958 1.00 91.50 226 GLU A N 1
ATOM 1621 C CA . GLU A 1 226 ? -9.299 -11.800 -6.576 1.00 91.50 226 GLU A CA 1
ATOM 1622 C C . GLU A 1 226 ? -9.273 -12.910 -5.518 1.00 91.50 226 GLU A C 1
ATOM 1624 O O . GLU A 1 226 ? -10.291 -13.137 -4.861 1.00 91.50 226 GLU A O 1
ATOM 1629 N N . ASP A 1 227 ? -8.131 -13.581 -5.344 1.00 91.75 227 ASP A N 1
ATOM 1630 C CA . ASP A 1 227 ? -7.951 -14.652 -4.359 1.00 91.75 227 ASP A CA 1
ATOM 1631 C C . ASP A 1 227 ? -7.648 -14.101 -2.955 1.00 91.75 227 ASP A C 1
ATOM 1633 O O . ASP A 1 227 ? -7.680 -14.839 -1.968 1.00 91.75 227 ASP A O 1
ATOM 1637 N N . LEU A 1 228 ? -7.385 -12.794 -2.840 1.00 91.88 228 LEU A N 1
ATOM 1638 C CA . LEU A 1 228 ? -7.097 -12.152 -1.564 1.00 91.88 228 LEU A CA 1
ATOM 1639 C C . LEU A 1 228 ? -8.348 -12.029 -0.694 1.00 91.88 228 LEU A C 1
ATOM 1641 O O . LEU A 1 228 ? -9.371 -11.456 -1.075 1.00 91.88 228 LEU A O 1
ATOM 1645 N N . GLU A 1 229 ? -8.236 -12.511 0.540 1.00 89.38 229 GLU A N 1
ATOM 1646 C CA . GLU A 1 229 ? -9.277 -12.356 1.548 1.00 89.38 229 GLU A CA 1
ATOM 1647 C C . GLU A 1 229 ? -9.240 -10.959 2.195 1.00 89.38 229 GLU A C 1
ATOM 1649 O O . GLU A 1 229 ? -8.200 -10.307 2.301 1.00 89.38 229 GLU A O 1
ATOM 1654 N N . GLU A 1 230 ? -10.403 -10.502 2.674 1.00 90.19 230 GLU A N 1
ATOM 1655 C CA . GLU A 1 230 ? -10.560 -9.242 3.417 1.00 90.19 230 GLU A CA 1
ATOM 1656 C C . GLU A 1 230 ? -9.936 -8.008 2.733 1.00 90.19 230 GLU A C 1
ATOM 1658 O O . GLU A 1 230 ? -9.231 -7.210 3.359 1.00 90.19 230 GLU A O 1
ATOM 1663 N N . THR A 1 231 ? -10.232 -7.815 1.448 1.00 96.75 231 THR A N 1
ATOM 1664 C CA . THR A 1 231 ? -9.772 -6.637 0.708 1.00 96.75 231 THR A CA 1
ATOM 1665 C C . THR A 1 231 ? -10.605 -5.389 1.004 1.00 96.75 231 THR A C 1
ATOM 1667 O O . THR A 1 231 ? -11.834 -5.458 1.095 1.00 96.75 231 THR A O 1
ATOM 1670 N N . TYR A 1 232 ? -9.962 -4.222 1.068 1.00 97.19 232 TYR A N 1
ATOM 1671 C CA . TYR A 1 232 ? -10.632 -2.928 1.223 1.00 97.19 232 TYR A CA 1
ATOM 1672 C C . TYR A 1 232 ? -10.178 -1.949 0.139 1.00 97.19 232 TYR A C 1
ATOM 1674 O O . TYR A 1 232 ? -8.984 -1.711 -0.012 1.00 97.19 232 TYR A O 1
ATOM 1682 N N . ASP A 1 233 ? -11.124 -1.328 -0.566 1.00 96.62 233 ASP A N 1
ATOM 1683 C CA . ASP A 1 233 ? -10.848 -0.250 -1.522 1.00 96.62 233 ASP A CA 1
ATOM 1684 C C . ASP A 1 233 ? -10.725 1.100 -0.784 1.00 96.62 233 ASP A C 1
ATOM 1686 O O . ASP A 1 233 ? -11.736 1.608 -0.277 1.00 96.62 233 ASP A O 1
ATOM 1690 N N . PRO A 1 234 ? -9.527 1.722 -0.729 1.00 95.25 234 PRO A N 1
ATOM 1691 C CA . PRO A 1 234 ? -9.323 3.002 -0.060 1.00 95.25 234 PRO A CA 1
ATOM 1692 C C . PRO A 1 234 ? -10.150 4.152 -0.636 1.00 95.25 234 PRO A C 1
ATOM 1694 O O . PRO A 1 234 ? -10.466 5.088 0.098 1.00 95.25 234 PRO A O 1
ATOM 1697 N N . SER A 1 235 ? -10.483 4.115 -1.929 1.00 92.88 235 SER A N 1
ATOM 1698 C CA . SER A 1 235 ? -11.200 5.188 -2.625 1.00 92.88 235 SER A CA 1
ATOM 1699 C C . SER A 1 235 ? -12.685 5.243 -2.247 1.00 92.88 235 SER A C 1
ATOM 1701 O O . SER A 1 235 ? -13.267 6.327 -2.165 1.00 92.88 235 SER A O 1
ATOM 1703 N N . SER A 1 236 ? -13.267 4.093 -1.898 1.00 94.06 236 SER A N 1
ATOM 1704 C CA . SER A 1 236 ? -14.680 3.948 -1.523 1.00 94.06 236 SER A CA 1
ATOM 1705 C C . SER A 1 236 ? -15.034 4.476 -0.121 1.00 94.06 236 SER A C 1
ATOM 1707 O O . SER A 1 236 ? -16.210 4.625 0.218 1.00 94.06 236 SER A O 1
ATOM 1709 N N . ILE A 1 237 ? -14.034 4.784 0.713 1.00 94.69 237 ILE A N 1
ATOM 1710 C CA . ILE A 1 237 ? -14.223 5.054 2.146 1.00 94.69 237 ILE A CA 1
ATOM 1711 C C . ILE A 1 237 ? -14.373 6.558 2.423 1.00 94.69 237 ILE A C 1
ATOM 1713 O O . ILE A 1 237 ? -13.656 7.411 1.891 1.00 94.69 237 ILE A O 1
ATOM 1717 N N . SER A 1 238 ? -15.269 6.924 3.345 1.00 95.12 238 SER A N 1
ATOM 1718 C CA . SER A 1 238 ? -15.387 8.318 3.800 1.00 95.12 238 SER A CA 1
ATOM 1719 C C . SER A 1 238 ? -14.231 8.734 4.727 1.00 95.12 238 SER A C 1
ATOM 1721 O O . SER A 1 238 ? -13.685 7.927 5.477 1.00 95.12 238 SER A O 1
ATOM 1723 N N . ARG A 1 239 ? -13.885 10.031 4.772 1.00 94.94 239 ARG A N 1
ATOM 1724 C CA . ARG A 1 239 ? -12.832 10.545 5.682 1.00 94.94 239 ARG A CA 1
ATOM 1725 C C . ARG A 1 239 ? -13.104 10.201 7.153 1.00 94.94 239 ARG A C 1
ATOM 1727 O O . ARG A 1 239 ? -12.193 9.820 7.880 1.00 94.94 239 ARG A O 1
ATOM 1734 N N . LEU A 1 240 ? -14.360 10.317 7.591 1.00 95.62 240 LEU A N 1
ATOM 1735 C CA . LEU A 1 240 ? -14.752 10.010 8.969 1.00 95.62 240 LEU A CA 1
ATOM 1736 C C . LEU A 1 240 ? -14.600 8.516 9.283 1.00 95.62 240 LEU A C 1
ATOM 1738 O O . LEU A 1 240 ? -14.172 8.148 10.376 1.00 95.62 240 LEU A O 1
ATOM 1742 N N . GLU A 1 241 ? -14.952 7.655 8.334 1.00 96.25 241 GLU A N 1
ATOM 1743 C CA . GLU A 1 241 ? -14.791 6.213 8.473 1.00 96.25 241 GLU A CA 1
ATOM 1744 C C . GLU A 1 241 ? -13.317 5.806 8.522 1.00 96.25 241 GLU A C 1
ATOM 1746 O O . GLU A 1 241 ? -12.930 5.054 9.416 1.00 96.25 241 GLU A O 1
ATOM 1751 N N . ALA A 1 242 ? -12.480 6.399 7.670 1.00 95.94 242 ALA A N 1
ATOM 1752 C CA . ALA A 1 242 ? -11.034 6.209 7.698 1.00 95.94 242 ALA A CA 1
ATOM 1753 C C . ALA A 1 242 ? -10.429 6.549 9.075 1.00 95.94 242 ALA A C 1
ATOM 1755 O O . ALA A 1 242 ? -9.681 5.749 9.640 1.00 95.94 242 ALA A O 1
ATOM 1756 N N . VAL A 1 243 ? -10.819 7.683 9.678 1.00 95.88 243 VAL A N 1
ATOM 1757 C CA . VAL A 1 243 ? -10.395 8.048 11.045 1.00 95.88 243 VAL A CA 1
ATOM 1758 C C . VAL A 1 243 ? -10.825 6.990 12.065 1.00 95.88 243 VAL A C 1
ATOM 1760 O O . VAL A 1 243 ? -10.029 6.605 12.925 1.00 95.88 243 VAL A O 1
ATOM 1763 N N . LYS A 1 244 ? -12.062 6.483 11.973 1.00 95.12 244 LYS A N 1
ATOM 1764 C CA . LYS A 1 244 ? -12.559 5.426 12.871 1.00 95.12 244 LYS A CA 1
ATOM 1765 C C . LYS A 1 244 ? -11.763 4.130 12.721 1.00 95.12 244 LYS A C 1
ATOM 1767 O O . LYS A 1 244 ? -11.450 3.506 13.733 1.00 95.12 244 LYS A O 1
ATOM 1772 N N . TRP A 1 245 ? -11.426 3.733 11.496 1.00 94.81 245 TRP A N 1
ATOM 1773 C CA . TRP A 1 245 ? -10.674 2.506 11.220 1.00 94.81 245 TRP A CA 1
ATOM 1774 C C . TRP A 1 245 ? -9.257 2.575 11.794 1.00 94.81 245 TRP A C 1
ATOM 1776 O O . TRP A 1 245 ? -8.826 1.652 12.485 1.00 94.81 245 TRP A O 1
ATOM 1786 N N . ILE A 1 246 ? -8.576 3.710 11.621 1.00 91.81 246 ILE A N 1
ATOM 1787 C CA . ILE A 1 246 ? -7.242 3.940 12.193 1.00 91.81 246 ILE A CA 1
ATOM 1788 C C . ILE A 1 246 ? -7.297 3.980 13.728 1.00 91.81 246 ILE A C 1
ATOM 1790 O O . ILE A 1 246 ? -6.479 3.353 14.403 1.00 91.81 246 ILE A O 1
ATOM 1794 N N . ALA A 1 247 ? -8.265 4.699 14.307 1.00 89.25 247 ALA A N 1
ATOM 1795 C CA . ALA A 1 247 ? -8.398 4.825 15.759 1.00 89.25 247 ALA A CA 1
ATOM 1796 C C . ALA A 1 247 ? -8.792 3.501 16.438 1.00 89.25 247 ALA A C 1
ATOM 1798 O O . ALA A 1 247 ? -8.369 3.235 17.565 1.00 89.25 247 ALA A O 1
ATOM 1799 N N . GLY A 1 248 ? -9.583 2.667 15.756 1.00 79.12 248 GLY A N 1
ATOM 1800 C CA . GLY A 1 248 ? -9.975 1.339 16.225 1.00 79.12 248 GLY A CA 1
ATOM 1801 C C . GLY A 1 248 ? -8.792 0.379 16.355 1.00 79.12 248 GLY A C 1
ATOM 1802 O O . GLY A 1 248 ? -8.730 -0.370 17.326 1.00 79.12 248 GLY A O 1
ATOM 1803 N N . GLY A 1 249 ? -7.813 0.467 15.449 1.00 66.19 249 GLY A N 1
ATOM 1804 C CA . GLY A 1 249 ? -6.599 -0.358 15.480 1.00 66.19 249 GLY A CA 1
ATOM 1805 C C . GLY A 1 249 ? -5.625 -0.027 16.618 1.00 66.19 249 GLY A C 1
ATOM 1806 O O . GLY A 1 249 ? -4.747 -0.825 16.921 1.00 66.19 249 GLY A O 1
ATOM 1807 N N . ARG A 1 250 ? -5.782 1.125 17.286 1.00 58.53 250 ARG A N 1
ATOM 1808 C CA . ARG A 1 250 ? -4.912 1.554 18.399 1.00 58.53 250 ARG A CA 1
ATOM 1809 C C . ARG A 1 250 ? -5.275 0.917 19.747 1.00 58.53 250 ARG A C 1
ATOM 1811 O O . ARG A 1 250 ? -4.569 1.138 20.726 1.00 58.53 250 ARG A O 1
ATOM 1818 N N . ARG A 1 251 ? -6.390 0.180 19.818 1.00 44.91 251 ARG A N 1
ATOM 1819 C CA . ARG A 1 251 ? -6.840 -0.541 21.017 1.00 44.91 251 ARG A CA 1
ATOM 1820 C C . ARG A 1 251 ? -6.553 -2.036 20.875 1.00 44.91 251 ARG A C 1
ATOM 1822 O O . ARG A 1 251 ? -7.480 -2.813 20.658 1.00 44.91 251 ARG A O 1
ATOM 1829 N N . LYS A 1 252 ? -5.292 -2.440 20.989 1.00 40.12 252 LYS A N 1
ATOM 1830 C CA . LYS A 1 252 ? -4.926 -3.820 21.321 1.00 40.12 252 LYS A CA 1
ATOM 1831 C C . LYS A 1 252 ? -3.510 -3.880 21.865 1.00 40.12 252 LYS A C 1
ATOM 1833 O O . LYS A 1 252 ? -2.659 -3.152 21.312 1.00 40.12 252 LYS A O 1
#

pLDDT: mean 75.56, std 21.99, range [34.88, 98.38]